Protein AF-A0A7Z9SCZ7-F1 (afdb_monomer_lite)

Radius of gyration: 26.15 Å; chains: 1; bounding box: 65×58×78 Å

Sequence (373 aa):
TSLRAGNETTDVMVLRYKSKRHQRDIDPDSLWIGVTTSLYSGDYEQTQSKFFEIWLKGESGRIHIDLGKISEDMDGNGQLNTEDIPGAGLSLGNGFLEDAEDTGLDGCFDETEDGWGGCLESGTYNDYLISGETDIINASSDIDSQDPNGDNWNYDQNNFNDYTQVNGTEGNGTGSKIQEGGKYPDTEDLDRSTFLDKTNDYFSTQFMLTDTTYLAGETEKNGEPTGWRLFRVPLSDFKQVKNIEWNEIRYVRLAITGLDSVQKHLEIAKMEIVGNEWQEMGIVGLDISHFDTSGFFGRHFGNIYGMNDEDDDPTFQVAVINTEDNTDYTPPKGVKGEYDRLNEIRSKEQSLVLKFDHLPSKATGIAQKTLYT

Secondary structure (DSSP, 8-state):
--TTTT------EEEE----GGGTTS-GGG-EEEEEEEPPGGG---TTEEEEEEEEE-SS-EEEEEEEE----SSSSSS--BS-PPPTT-SS--SS--TTT-BTTTTS-GGGB-SSSSB-SSS-HHHHHHHT--SSS---TTSBTTBSSS-B-B--GGGTT--SBTT--BTSSSSSS--TTTTSPPBS-TT-SSS-----EEEEEEEETT--TTEEEEEEETTEEEEEEEEEEEGGGSEEESS--TT---EEEEEEE---SS--EEEEEEEEEEE-SSEEEEEE----TTS-GGGTTSS-SS--------TT--EEEEEEEETTT-TT--PPTT----EETTTTEEPPPEEEEEEEESPPTT-EEEEE-PPP-

Foldseek 3Di:
DDCLLVCVDFDKDKFFADDFPVCPPPQQQPDKDKDKAWDDLVQQFCPQFWKKKWKKFDDWWKKKKKWFQDFLCPVPPQDKQKLQDDDDPGPTHPQFHDPQSQCFSQRHHLQQDQLCSHGHPDGGNVVCLVVVHPPRHPNDPRADSRRSVLQDADDDPVPVVDPPRPRHRRPQQDDDDHPDVSRGMDISPNVPPPDGRGDDWIWMDMDIPPDCPQFDDFDDDPNHTPRITMGIGTSVRTDTDPDDDSSGGTMMMMMIGGQDPVRRIMMIRDIDRHGDLKDWPFKDDDDCVPPDCPPVPPDDDDDPPDDDPDQQDKDKDKDKDKDPSDVPDDDDPPDFADQDPVSRGGDIDMDMDIDIDNRDVPMDTDIDHDDDD

pLDDT: mean 83.63, std 15.89, range [32.47, 98.44]

Structure (mmCIF, N/CA/C/O backbone):
data_AF-A0A7Z9SCZ7-F1
#
_entry.id   AF-A0A7Z9SCZ7-F1
#
loop_
_atom_site.group_PDB
_atom_site.id
_atom_site.type_symbol
_atom_site.label_atom_id
_atom_site.label_alt_id
_atom_site.label_comp_id
_atom_site.label_asym_id
_atom_site.label_entity_id
_atom_site.label_seq_id
_atom_site.pdbx_PDB_ins_code
_atom_site.Cartn_x
_atom_site.Cartn_y
_atom_site.Cartn_z
_atom_site.occupancy
_atom_site.B_iso_or_equiv
_atom_site.auth_seq_id
_atom_site.auth_comp_id
_atom_site.auth_asym_id
_atom_site.auth_atom_id
_atom_site.pdbx_PDB_model_num
ATOM 1 N N . THR A 1 1 ? -6.118 10.844 17.420 1.00 41.72 1 THR A N 1
ATOM 2 C CA . THR A 1 1 ? -5.088 11.838 17.794 1.00 41.72 1 THR A CA 1
ATOM 3 C C . THR A 1 1 ? -5.795 12.932 18.555 1.00 41.72 1 THR A C 1
ATOM 5 O O . THR A 1 1 ? -6.797 13.435 18.066 1.00 41.72 1 THR A O 1
ATOM 8 N N . SER A 1 2 ? -5.374 13.221 19.787 1.00 35.97 2 SER A N 1
ATOM 9 C CA . SER A 1 2 ? -6.087 14.190 20.625 1.00 35.97 2 SER A CA 1
ATOM 10 C C . SER A 1 2 ? -5.958 15.591 20.024 1.00 35.97 2 SER A C 1
ATOM 12 O O . SER A 1 2 ? -4.838 16.072 19.852 1.00 35.97 2 SER A O 1
ATOM 14 N N . LEU A 1 3 ? -7.087 16.275 19.796 1.00 40.97 3 LEU A N 1
ATOM 15 C CA . LEU A 1 3 ? -7.165 17.715 19.471 1.00 40.97 3 LEU A CA 1
ATOM 16 C C . LEU A 1 3 ? -6.334 18.586 20.420 1.00 40.97 3 LEU A C 1
ATOM 18 O O . LEU A 1 3 ? -5.995 19.724 20.118 1.00 40.97 3 LEU A O 1
ATOM 22 N N . ARG A 1 4 ? -6.047 18.066 21.613 1.00 43.25 4 ARG A N 1
ATOM 23 C CA . ARG A 1 4 ? -5.331 18.796 22.640 1.00 43.25 4 ARG A CA 1
ATOM 24 C C . ARG A 1 4 ? -3.826 18.737 22.459 1.00 43.25 4 ARG A C 1
ATOM 26 O O . ARG A 1 4 ? -3.185 19.584 23.046 1.00 43.25 4 ARG A O 1
ATOM 33 N N . ALA A 1 5 ? -3.277 17.819 21.656 1.00 46.53 5 ALA A N 1
ATOM 34 C CA . ALA A 1 5 ? -1.835 17.635 21.478 1.00 46.53 5 ALA A CA 1
ATOM 35 C C . ALA A 1 5 ? -1.147 18.656 20.559 1.00 46.53 5 ALA A C 1
ATOM 37 O O . ALA A 1 5 ? -0.058 18.396 20.056 1.00 46.53 5 ALA A O 1
ATOM 38 N N . GLY A 1 6 ? -1.799 19.792 20.291 1.00 43.59 6 GLY A N 1
ATOM 39 C CA . GLY A 1 6 ? -1.351 20.764 19.291 1.00 43.59 6 GLY A CA 1
ATOM 40 C C . GLY A 1 6 ? -1.389 20.235 17.853 1.00 43.59 6 GLY A C 1
ATOM 41 O O . GLY A 1 6 ? -1.025 20.959 16.933 1.00 43.59 6 GLY A O 1
ATOM 42 N N . ASN A 1 7 ? -1.847 18.997 17.644 1.00 52.34 7 ASN A N 1
ATOM 43 C CA . ASN A 1 7 ? -2.027 18.420 16.324 1.00 52.34 7 ASN A CA 1
ATOM 44 C C . ASN A 1 7 ? -3.456 18.724 15.852 1.00 52.34 7 ASN A C 1
ATOM 46 O O . ASN A 1 7 ? -4.380 17.932 16.039 1.00 52.34 7 ASN A O 1
ATOM 50 N N . GLU A 1 8 ? -3.647 19.940 15.334 1.00 65.19 8 GLU A N 1
ATOM 51 C CA . GLU A 1 8 ? -4.927 20.410 14.776 1.00 65.19 8 GLU A CA 1
ATOM 52 C C . GLU A 1 8 ? -5.248 19.766 13.417 1.00 65.19 8 GLU A C 1
ATOM 54 O O . GLU A 1 8 ? -6.366 19.884 12.911 1.00 65.19 8 GLU A O 1
ATOM 59 N N . THR A 1 9 ? -4.270 19.083 12.826 1.00 76.81 9 THR A N 1
ATOM 60 C CA . THR A 1 9 ? -4.360 18.416 11.531 1.00 76.81 9 THR A CA 1
ATOM 61 C C . THR A 1 9 ? -4.135 16.915 11.684 1.00 76.81 9 THR A C 1
ATOM 63 O O . THR A 1 9 ? -3.527 16.442 12.639 1.00 76.81 9 THR A O 1
ATOM 66 N N . THR A 1 10 ? -4.680 16.140 10.754 1.00 82.88 10 THR A N 1
ATOM 67 C CA . THR A 1 10 ? -4.441 14.698 10.643 1.00 82.88 10 THR A CA 1
ATOM 68 C C . THR A 1 10 ? -3.952 14.438 9.234 1.00 82.88 10 THR A C 1
ATOM 70 O O . THR A 1 10 ? -4.573 14.922 8.285 1.00 82.88 10 THR A O 1
ATOM 73 N N . ASP A 1 11 ? -2.845 13.713 9.113 1.00 88.50 11 ASP A N 1
ATOM 74 C CA . ASP A 1 11 ? -2.331 13.295 7.817 1.00 88.50 11 ASP A CA 1
ATOM 75 C C . ASP A 1 11 ? -3.275 12.263 7.207 1.00 88.50 11 ASP A C 1
ATOM 77 O O . ASP A 1 11 ? -3.833 11.408 7.897 1.00 88.50 11 ASP A O 1
ATOM 81 N N . VAL A 1 12 ? -3.492 12.384 5.903 1.00 92.88 12 VAL A N 1
ATOM 82 C CA . VAL A 1 12 ? -4.428 11.542 5.166 1.00 92.88 12 VAL A CA 1
ATOM 83 C C . VAL A 1 12 ? -3.675 10.874 4.035 1.00 92.88 12 VAL A C 1
ATOM 85 O O . VAL A 1 12 ? -3.124 11.544 3.163 1.00 92.88 12 VAL A O 1
ATOM 88 N N . MET A 1 13 ? -3.701 9.546 4.022 1.00 92.75 13 MET A N 1
ATOM 89 C CA . MET A 1 13 ? -3.253 8.774 2.875 1.00 92.75 13 MET A CA 1
ATOM 90 C C . MET A 1 13 ? -4.342 8.816 1.802 1.00 92.75 13 MET A C 1
ATOM 92 O O . MET A 1 13 ? -5.478 8.405 2.041 1.00 92.75 13 MET A O 1
ATOM 96 N N . VAL A 1 14 ? -3.999 9.324 0.618 1.00 91.88 14 VAL A N 1
ATOM 97 C CA . VAL A 1 14 ? -4.914 9.407 -0.526 1.00 91.88 14 VAL A CA 1
ATOM 98 C C . VAL A 1 14 ? -4.514 8.364 -1.557 1.00 91.88 14 VAL A C 1
ATOM 100 O O . VAL A 1 14 ? -3.522 8.521 -2.263 1.00 91.88 14 VAL A O 1
ATOM 103 N N . LEU A 1 15 ? -5.317 7.316 -1.683 1.00 89.88 15 LEU A N 1
ATOM 104 C CA . LEU A 1 15 ? -5.114 6.265 -2.672 1.00 89.88 15 LEU A CA 1
ATOM 105 C C . LEU A 1 15 ? -5.835 6.656 -3.953 1.00 89.88 15 LEU A C 1
ATOM 107 O O . LEU A 1 15 ? -7.062 6.611 -4.005 1.00 89.88 15 LEU A O 1
ATOM 111 N N . ARG A 1 16 ? -5.084 7.083 -4.972 1.00 86.81 16 ARG A N 1
ATOM 112 C CA . ARG A 1 16 ? -5.626 7.468 -6.281 1.00 86.81 16 ARG A CA 1
ATOM 113 C C . ARG A 1 16 ? -5.566 6.286 -7.242 1.00 86.81 16 ARG A C 1
ATOM 115 O O . ARG A 1 16 ? -4.521 5.674 -7.410 1.00 86.81 16 ARG A O 1
ATOM 122 N N . TYR A 1 17 ? -6.679 6.013 -7.910 1.00 83.44 17 TYR A N 1
ATOM 123 C CA . TYR A 1 17 ? -6.801 4.956 -8.905 1.00 83.44 17 TYR A CA 1
ATOM 124 C C . TYR A 1 17 ? -7.073 5.542 -10.291 1.00 83.44 17 TYR A C 1
ATOM 126 O O . TYR A 1 17 ? -7.915 6.431 -10.468 1.00 83.44 17 TYR A O 1
ATOM 134 N N . LYS A 1 18 ? -6.384 5.009 -11.301 1.00 80.44 18 LYS A N 1
ATOM 135 C CA . LYS A 1 18 ? -6.616 5.337 -12.707 1.00 80.44 18 LYS A CA 1
ATOM 136 C C . LYS A 1 18 ? -6.399 4.093 -13.562 1.00 80.44 18 LYS A C 1
ATOM 138 O O . LYS A 1 18 ? -5.266 3.703 -13.806 1.00 80.44 18 LYS A O 1
ATOM 143 N N . SER A 1 19 ? -7.486 3.528 -14.082 1.00 81.69 19 SER A N 1
ATOM 144 C CA . SER A 1 19 ? -7.417 2.454 -15.078 1.00 81.69 19 SER A CA 1
ATOM 145 C C . SER A 1 19 ? -6.633 2.910 -16.318 1.00 81.69 19 SER A C 1
ATOM 147 O O . SER A 1 19 ? -6.933 3.983 -16.874 1.00 81.69 19 SER A O 1
ATOM 149 N N . LYS A 1 20 ? -5.698 2.084 -16.802 1.00 81.62 20 LYS A N 1
ATOM 150 C CA . LYS A 1 20 ? -5.044 2.277 -18.110 1.00 81.62 20 LYS A CA 1
ATOM 151 C C . LYS A 1 20 ? -6.073 2.135 -19.245 1.00 81.62 20 LYS A C 1
ATOM 153 O O . LYS A 1 20 ? -7.202 1.685 -19.032 1.00 81.62 20 LYS A O 1
ATOM 158 N N . ARG A 1 21 ? -5.751 2.584 -20.464 1.00 83.38 21 ARG A N 1
ATOM 159 C CA . ARG A 1 21 ? -6.735 2.640 -21.565 1.00 83.38 21 ARG A CA 1
ATOM 160 C C . ARG A 1 21 ? -7.231 1.245 -21.933 1.00 83.38 21 ARG A C 1
ATOM 162 O O . ARG A 1 21 ? -8.432 1.087 -22.137 1.00 83.38 21 ARG A O 1
ATOM 169 N N . HIS A 1 22 ? -6.331 0.268 -21.971 1.00 83.88 22 HIS A N 1
ATOM 170 C CA . HIS A 1 22 ? -6.658 -1.133 -22.240 1.00 83.88 22 HIS A CA 1
ATOM 171 C C . HIS A 1 22 ? -7.462 -1.809 -21.113 1.00 83.88 22 HIS A C 1
ATOM 173 O O . HIS A 1 22 ? -8.085 -2.839 -21.342 1.00 83.88 22 HIS A O 1
ATOM 179 N N . GLN A 1 23 ? -7.503 -1.217 -19.913 1.00 86.00 23 GLN A N 1
ATOM 180 C CA . GLN A 1 23 ? -8.235 -1.749 -18.759 1.00 86.00 23 GLN A CA 1
ATOM 181 C C . GLN A 1 23 ? -9.667 -1.208 -18.646 1.00 86.00 23 GLN A C 1
ATOM 183 O O . GLN A 1 23 ? -10.419 -1.647 -17.785 1.00 86.00 23 GLN A O 1
ATOM 188 N N . ARG A 1 24 ? -10.076 -0.254 -19.493 1.00 83.62 24 ARG A N 1
ATOM 189 C CA . ARG A 1 24 ? -11.384 0.422 -19.366 1.00 83.62 24 ARG A CA 1
ATOM 190 C C . ARG A 1 24 ? -12.589 -0.489 -19.582 1.00 83.62 24 ARG A C 1
ATOM 192 O O . ARG A 1 24 ? -13.666 -0.168 -19.090 1.00 83.62 24 ARG A O 1
ATOM 199 N N . ASP A 1 25 ? -12.401 -1.575 -20.324 1.00 86.56 25 ASP A N 1
ATOM 200 C CA . ASP A 1 25 ? -13.441 -2.569 -20.596 1.00 86.56 25 ASP A CA 1
ATOM 201 C C . ASP A 1 25 ? -13.377 -3.762 -19.619 1.00 86.56 25 ASP A C 1
ATOM 203 O O . ASP A 1 25 ? -14.185 -4.686 -19.719 1.00 86.56 25 ASP A O 1
ATOM 207 N N . ILE A 1 26 ? -12.425 -3.754 -18.677 1.00 87.69 26 ILE A N 1
ATOM 208 C CA . ILE A 1 26 ? -12.323 -4.742 -17.599 1.00 87.69 26 ILE A CA 1
ATOM 209 C C . ILE A 1 26 ? -13.277 -4.325 -16.476 1.00 87.69 26 ILE A C 1
ATOM 211 O O . ILE A 1 26 ? -13.417 -3.140 -16.174 1.00 87.69 26 ILE A O 1
ATOM 215 N N . ASP A 1 27 ? -13.938 -5.305 -15.858 1.00 88.06 27 ASP A N 1
ATOM 216 C CA . ASP A 1 27 ? -14.760 -5.064 -14.673 1.00 88.06 27 ASP A CA 1
ATOM 217 C C . ASP A 1 27 ? -13.912 -4.361 -13.591 1.00 88.06 27 ASP A C 1
ATOM 219 O O . ASP A 1 27 ? -12.865 -4.898 -13.217 1.00 88.06 27 ASP A O 1
ATOM 223 N N . PRO A 1 28 ? -14.323 -3.188 -13.073 1.00 85.31 28 PRO A N 1
ATOM 224 C CA . PRO A 1 28 ? -13.585 -2.493 -12.022 1.00 85.31 28 PRO A CA 1
ATOM 225 C C . PRO A 1 28 ? -13.319 -3.344 -10.773 1.00 85.31 28 PRO A C 1
ATOM 227 O O . PRO A 1 28 ? -12.335 -3.096 -10.085 1.00 85.31 28 PRO A O 1
ATOM 230 N N . ASP A 1 29 ? -14.152 -4.346 -10.464 1.00 86.94 29 ASP A N 1
ATOM 231 C CA . ASP A 1 29 ? -13.921 -5.273 -9.338 1.00 86.94 29 ASP A CA 1
ATOM 232 C C . ASP A 1 29 ? -12.793 -6.287 -9.634 1.00 86.94 29 ASP A C 1
ATOM 234 O O . ASP A 1 29 ? -12.259 -6.911 -8.724 1.00 86.94 29 ASP A O 1
ATOM 238 N N . SER A 1 30 ? -12.391 -6.432 -10.904 1.00 90.12 30 SER A N 1
ATOM 239 C CA . SER A 1 30 ? -11.236 -7.240 -11.340 1.00 90.12 30 SER A CA 1
ATOM 240 C C . SER A 1 30 ? -9.928 -6.448 -11.400 1.00 90.12 30 SER A C 1
ATOM 242 O O . SER A 1 30 ? -8.870 -7.026 -11.645 1.00 90.12 30 SER A O 1
ATOM 244 N N . LEU A 1 31 ? -9.987 -5.132 -11.198 1.00 88.62 31 LEU A N 1
ATOM 245 C CA . LEU A 1 31 ? -8.822 -4.262 -11.126 1.00 88.62 31 LEU A CA 1
ATOM 246 C C . LEU A 1 31 ? -8.596 -3.889 -9.668 1.00 88.62 31 LEU A C 1
ATOM 248 O O . LEU A 1 31 ? -9.516 -3.436 -8.988 1.00 88.62 31 LEU A O 1
ATOM 252 N N . TRP A 1 32 ? -7.366 -4.057 -9.198 1.00 90.12 32 TRP A N 1
ATOM 253 C CA . TRP A 1 32 ? -7.009 -3.726 -7.830 1.00 90.12 32 TRP A CA 1
ATOM 254 C C . TRP A 1 32 ? -5.739 -2.889 -7.776 1.00 90.12 32 TRP A C 1
ATOM 256 O O . TRP A 1 32 ? -4.888 -2.957 -8.659 1.00 90.12 32 TRP A O 1
ATOM 266 N N . ILE A 1 33 ? -5.639 -2.082 -6.727 1.00 89.38 33 ILE A N 1
ATOM 267 C CA . ILE A 1 33 ? -4.392 -1.462 -6.280 1.00 89.38 33 ILE A CA 1
ATOM 268 C C . ILE A 1 33 ? -4.231 -1.832 -4.820 1.00 89.38 33 ILE A C 1
ATOM 270 O O . ILE A 1 33 ? -5.216 -1.818 -4.075 1.00 89.38 33 ILE A O 1
ATOM 274 N N . GLY A 1 34 ? -3.008 -2.163 -4.423 1.00 92.19 34 GLY A N 1
ATOM 275 C CA . GLY A 1 34 ? -2.694 -2.474 -3.044 1.00 92.19 34 GLY A CA 1
ATOM 276 C C . GLY A 1 34 ? -1.467 -1.740 -2.538 1.00 92.19 34 GLY A C 1
ATOM 277 O O . GLY A 1 34 ? -0.610 -1.331 -3.313 1.00 92.19 34 GLY A O 1
ATOM 278 N N . VAL A 1 35 ? -1.418 -1.583 -1.222 1.00 94.81 35 VAL A N 1
ATOM 279 C CA . VAL A 1 35 ? -0.251 -1.120 -0.477 1.00 94.81 35 VAL A CA 1
ATOM 280 C C . VAL A 1 35 ? -0.013 -2.126 0.637 1.00 94.81 35 VAL A C 1
ATOM 282 O O . VAL A 1 35 ? -0.941 -2.469 1.376 1.00 94.81 35 VAL A O 1
ATOM 285 N N . THR A 1 36 ? 1.223 -2.592 0.747 1.00 95.88 36 THR A N 1
ATOM 286 C CA . THR A 1 36 ? 1.664 -3.515 1.791 1.00 95.88 36 THR A CA 1
ATOM 287 C C . THR A 1 36 ? 2.711 -2.819 2.642 1.00 95.88 36 THR A C 1
ATOM 289 O O . THR A 1 36 ? 3.522 -2.053 2.131 1.00 95.88 36 THR A O 1
ATOM 292 N N . THR A 1 37 ? 2.690 -3.068 3.945 1.00 93.38 37 THR A N 1
ATOM 293 C CA . THR A 1 37 ? 3.733 -2.604 4.859 1.00 93.38 37 THR A CA 1
ATOM 294 C C . THR A 1 37 ? 4.030 -3.663 5.909 1.00 93.38 37 THR A C 1
ATOM 296 O O . THR A 1 37 ? 3.141 -4.439 6.285 1.00 93.38 37 THR A O 1
ATOM 299 N N . SER A 1 38 ? 5.275 -3.697 6.373 1.00 93.88 38 SER A N 1
ATOM 300 C CA . SER A 1 38 ? 5.708 -4.524 7.493 1.00 93.88 38 SER A CA 1
ATOM 301 C C . SER A 1 38 ? 5.377 -3.831 8.821 1.00 93.88 38 SER A C 1
ATOM 303 O O . SER A 1 38 ? 5.457 -2.611 8.975 1.00 93.88 38 SER A O 1
ATOM 305 N N . LEU A 1 39 ? 4.958 -4.621 9.804 1.00 92.00 39 LEU A N 1
ATOM 306 C CA . LEU A 1 39 ? 4.796 -4.181 11.182 1.00 92.00 39 LEU A CA 1
ATOM 307 C C . LEU A 1 39 ? 6.148 -4.213 11.893 1.00 92.00 39 LEU A C 1
ATOM 309 O O . LEU A 1 39 ? 7.039 -5.002 11.568 1.00 92.00 39 LEU A O 1
ATOM 313 N N . TYR A 1 40 ? 6.289 -3.394 12.931 1.00 88.06 40 TYR A N 1
ATOM 314 C CA . TYR A 1 40 ? 7.416 -3.541 13.838 1.00 88.06 40 TYR A CA 1
ATOM 315 C C . TYR A 1 40 ? 7.287 -4.853 14.611 1.00 88.06 40 TYR A C 1
ATOM 317 O O . TYR A 1 40 ? 6.193 -5.265 14.986 1.00 88.06 40 TYR A O 1
ATOM 325 N N . SER A 1 41 ? 8.415 -5.487 14.929 1.00 85.00 41 SER A N 1
ATOM 326 C CA . SER A 1 41 ? 8.429 -6.771 15.646 1.00 85.00 41 SER A CA 1
ATOM 327 C C . SER A 1 41 ? 7.733 -6.745 17.013 1.00 85.00 41 SER A C 1
ATOM 329 O O . SER A 1 41 ? 7.277 -7.783 17.490 1.00 85.00 41 SER A O 1
ATOM 331 N N . GLY A 1 42 ? 7.613 -5.568 17.638 1.00 84.88 42 GLY A N 1
ATOM 332 C CA . GLY A 1 42 ? 6.831 -5.371 18.863 1.00 84.88 42 GLY A CA 1
ATOM 333 C C . GLY A 1 42 ? 5.316 -5.514 18.675 1.00 84.88 42 GLY A C 1
ATOM 334 O O . GLY A 1 42 ? 4.623 -5.805 19.646 1.00 84.88 42 GLY A O 1
ATOM 335 N N . ASP A 1 43 ? 4.828 -5.377 17.443 1.00 89.50 43 ASP A N 1
ATOM 336 C CA . ASP A 1 43 ? 3.413 -5.415 17.072 1.00 89.50 43 ASP A CA 1
ATOM 337 C C . ASP A 1 43 ? 3.019 -6.744 16.401 1.00 89.50 43 ASP A C 1
ATOM 339 O O . ASP A 1 43 ? 1.918 -6.869 15.875 1.00 89.50 43 ASP A O 1
ATOM 343 N N . TYR A 1 44 ? 3.880 -7.768 16.404 1.00 92.94 44 TYR A N 1
ATOM 344 C CA . TYR A 1 44 ? 3.531 -9.064 15.801 1.00 92.94 44 TYR A CA 1
ATOM 345 C C . TYR A 1 44 ? 2.494 -9.850 16.606 1.00 92.94 44 TYR A C 1
ATOM 347 O O . TYR A 1 44 ? 1.718 -10.627 16.047 1.00 92.94 44 TYR A O 1
ATOM 355 N N . GLU A 1 45 ? 2.484 -9.648 17.923 1.00 91.31 45 GLU A N 1
ATOM 356 C CA . GLU A 1 45 ? 1.615 -10.357 18.852 1.00 91.31 45 GLU A CA 1
ATOM 357 C C . GLU A 1 45 ? 0.248 -9.671 18.952 1.00 91.31 45 GLU A C 1
ATOM 359 O O . GLU A 1 45 ? 0.078 -8.677 19.656 1.00 91.31 45 GLU A O 1
ATOM 364 N N . GLN A 1 46 ? -0.739 -10.227 18.254 1.00 92.81 46 GLN A N 1
ATOM 365 C CA . GLN A 1 46 ? -2.104 -9.713 18.160 1.00 92.81 46 GLN A CA 1
ATOM 366 C C . GLN A 1 46 ? -3.141 -10.648 18.805 1.00 92.81 46 GLN A C 1
ATOM 368 O O . GLN A 1 46 ? -4.341 -10.428 18.650 1.00 92.81 46 GLN A O 1
ATOM 373 N N . THR A 1 47 ? -2.739 -11.664 19.584 1.00 88.62 47 THR A N 1
ATOM 374 C CA . THR A 1 47 ? -3.685 -12.594 20.250 1.00 88.62 47 THR A CA 1
ATOM 375 C C . THR A 1 47 ? -4.652 -11.923 21.228 1.00 88.62 47 THR A C 1
ATOM 377 O O . THR A 1 47 ? -5.701 -12.486 21.540 1.00 88.62 47 THR A O 1
ATOM 380 N N . GLN A 1 48 ? -4.314 -10.735 21.734 1.00 83.44 48 GLN A N 1
ATOM 381 C CA . GLN A 1 48 ? -5.164 -9.951 22.644 1.00 83.44 48 GLN A CA 1
ATOM 382 C C . GLN A 1 48 ? -5.983 -8.874 21.924 1.00 83.44 48 GLN A C 1
ATOM 384 O O . GLN A 1 48 ? -6.808 -8.189 22.544 1.00 83.44 48 GLN A O 1
ATOM 389 N N . SER A 1 49 ? -5.759 -8.713 20.624 1.00 87.50 49 SER A N 1
ATOM 390 C CA . SER A 1 49 ? -6.484 -7.763 19.802 1.00 87.50 49 SER A CA 1
ATOM 391 C C . SER A 1 49 ? -7.867 -8.296 19.452 1.00 87.50 49 SER A C 1
ATOM 393 O O . SER A 1 49 ? -8.108 -9.501 19.421 1.00 87.50 49 SER A O 1
ATOM 395 N N . LYS A 1 50 ? -8.817 -7.382 19.247 1.00 86.25 50 LYS A N 1
ATOM 396 C CA . LYS A 1 50 ? -10.225 -7.733 19.017 1.00 86.25 50 LYS A CA 1
ATOM 397 C C . LYS A 1 50 ? -10.764 -7.188 17.712 1.00 86.25 50 LYS A C 1
ATOM 399 O O . LYS A 1 50 ? -11.605 -7.841 17.102 1.00 86.25 50 LYS A O 1
ATOM 404 N N . PHE A 1 51 ? -10.299 -6.017 17.290 1.00 88.75 51 PHE A N 1
ATOM 405 C CA . PHE A 1 51 ? -10.803 -5.361 16.096 1.00 88.75 51 PHE A CA 1
ATOM 406 C C . PHE A 1 51 ? -9.669 -4.798 15.250 1.00 88.75 51 PHE A C 1
ATOM 408 O O . PHE A 1 51 ? -8.644 -4.369 15.769 1.00 88.75 51 PHE A O 1
ATOM 415 N N . PHE A 1 52 ? -9.903 -4.746 13.949 1.00 94.94 52 PHE A N 1
ATOM 416 C CA . PHE A 1 52 ? -9.223 -3.842 13.042 1.00 94.94 52 PHE A CA 1
ATOM 417 C C . PHE A 1 52 ? -10.118 -2.617 12.830 1.00 94.94 52 PHE A C 1
ATOM 419 O O . PHE A 1 52 ? -11.300 -2.754 12.506 1.00 94.94 52 PHE A O 1
ATOM 426 N N . GLU A 1 53 ? -9.576 -1.423 13.032 1.00 94.62 53 GLU A N 1
ATOM 427 C CA . GLU A 1 53 ? -10.270 -0.152 12.856 1.00 94.62 53 GLU A CA 1
ATOM 428 C C . GLU A 1 53 ? -9.654 0.659 11.725 1.00 94.62 53 GLU A C 1
ATOM 430 O O . GLU A 1 53 ? -8.433 0.782 11.623 1.00 94.62 53 GLU A O 1
ATOM 435 N N . ILE A 1 54 ? -10.508 1.258 10.896 1.00 94.56 54 ILE A N 1
ATOM 436 C CA . ILE A 1 54 ? -10.077 2.119 9.802 1.00 94.56 54 ILE A CA 1
ATOM 437 C C . ILE A 1 54 ? -11.017 3.311 9.611 1.00 94.56 54 ILE A C 1
ATOM 439 O O . ILE A 1 54 ? -12.232 3.157 9.470 1.00 94.56 54 ILE A O 1
ATOM 443 N N . TRP A 1 55 ? -10.439 4.513 9.601 1.00 95.06 55 TRP A N 1
ATOM 444 C CA . TRP A 1 55 ? -11.132 5.755 9.261 1.00 95.06 55 TRP A CA 1
ATOM 445 C C . TRP A 1 55 ? -10.979 6.036 7.771 1.00 95.06 55 TRP A C 1
ATOM 447 O O . TRP A 1 55 ? -9.888 6.373 7.306 1.00 95.06 55 TRP A O 1
ATOM 457 N N . LEU A 1 56 ? -12.087 5.919 7.043 1.00 94.00 56 LEU A N 1
ATOM 458 C CA . LEU A 1 56 ? -12.147 6.044 5.592 1.00 94.00 56 LEU A CA 1
ATOM 459 C C . LEU A 1 56 ? -13.083 7.163 5.170 1.00 94.00 56 LEU A C 1
ATOM 461 O O . LEU A 1 56 ? -14.113 7.407 5.801 1.00 94.00 56 LEU A O 1
ATOM 465 N N . LYS A 1 57 ? -12.774 7.770 4.031 1.00 92.06 57 LYS A N 1
ATOM 466 C CA . LYS A 1 57 ? -13.705 8.617 3.301 1.00 92.06 57 LYS A CA 1
ATOM 467 C C . LYS A 1 57 ? -13.715 8.232 1.828 1.00 92.06 57 LYS A C 1
ATOM 469 O O . LYS A 1 57 ? -12.706 8.298 1.129 1.00 92.06 57 LYS A O 1
ATOM 474 N N . GLY A 1 58 ? -14.892 7.799 1.395 1.00 88.94 58 GLY A N 1
ATOM 475 C CA . GLY A 1 58 ? -15.186 7.293 0.063 1.00 88.94 58 GLY A CA 1
ATOM 476 C C . GLY A 1 58 ? -16.628 6.797 -0.019 1.00 88.94 58 GLY A C 1
ATOM 477 O O . GLY A 1 58 ? -17.208 6.430 1.002 1.00 88.94 58 GLY A O 1
ATOM 478 N N . GLU A 1 59 ? -17.210 6.810 -1.211 1.00 82.31 59 GLU A N 1
ATOM 479 C CA . GLU A 1 59 ? -18.623 6.517 -1.491 1.00 82.31 59 GLU A CA 1
ATOM 480 C C . GLU A 1 59 ? -18.824 5.151 -2.177 1.00 82.31 59 GLU A C 1
ATOM 482 O O . GLU A 1 59 ? -19.885 4.543 -2.029 1.00 82.31 59 GLU A O 1
ATOM 487 N N . SER A 1 60 ? -17.810 4.632 -2.876 1.00 86.88 60 SER A N 1
ATOM 488 C CA . SER A 1 60 ? -17.851 3.362 -3.608 1.00 86.88 60 SER A CA 1
ATOM 489 C C . SER A 1 60 ? -16.531 2.587 -3.544 1.00 86.88 60 SER A C 1
ATOM 491 O O . SER A 1 60 ? -15.504 3.092 -3.093 1.00 86.88 60 SER A O 1
ATOM 493 N N . GLY A 1 61 ? -16.576 1.330 -3.985 1.00 89.25 61 GLY A N 1
ATOM 494 C CA . GLY A 1 61 ? -15.453 0.401 -3.945 1.00 89.25 61 GLY A CA 1
ATOM 495 C C . GLY A 1 61 ? -15.547 -0.626 -2.822 1.00 89.25 61 GLY A C 1
ATOM 496 O O . GLY A 1 61 ? -16.397 -0.562 -1.926 1.00 89.25 61 GLY A O 1
ATOM 497 N N . ARG A 1 62 ? -14.657 -1.605 -2.913 1.00 93.19 62 ARG A N 1
ATOM 498 C CA . ARG A 1 62 ? -14.493 -2.713 -1.981 1.00 93.19 62 ARG A CA 1
ATOM 499 C C . ARG A 1 62 ? -13.074 -2.685 -1.453 1.00 93.19 62 ARG A C 1
ATOM 501 O O . ARG A 1 62 ? -12.122 -2.663 -2.236 1.00 93.19 62 ARG A O 1
ATOM 508 N N . ILE A 1 63 ? -12.959 -2.700 -0.134 1.00 94.12 63 ILE A N 1
ATOM 509 C CA . ILE A 1 63 ? -11.681 -2.756 0.559 1.00 94.12 63 ILE A CA 1
ATOM 510 C C . ILE A 1 63 ? -11.405 -4.194 0.978 1.00 94.12 63 ILE A C 1
ATOM 512 O O . ILE A 1 63 ? -12.298 -4.881 1.474 1.00 94.12 63 ILE A O 1
ATOM 516 N N . HIS A 1 64 ? -10.177 -4.637 0.756 1.00 96.81 64 HIS A N 1
ATOM 517 C CA . HIS A 1 64 ? -9.640 -5.917 1.194 1.00 96.81 64 HIS A CA 1
ATOM 518 C C . HIS A 1 64 ? -8.507 -5.630 2.165 1.00 96.81 64 HIS A C 1
ATOM 520 O O . HIS A 1 64 ? -7.679 -4.752 1.913 1.00 96.81 64 HIS A O 1
ATOM 526 N N . ILE A 1 65 ? -8.500 -6.341 3.283 1.00 97.88 65 ILE A N 1
ATOM 527 C CA . ILE A 1 65 ? -7.517 -6.176 4.347 1.00 97.88 65 ILE A CA 1
ATOM 528 C C . ILE A 1 65 ? -6.953 -7.555 4.642 1.00 97.88 65 ILE A C 1
ATOM 530 O O . ILE A 1 65 ? -7.694 -8.454 5.050 1.00 97.88 65 ILE A O 1
ATOM 534 N N . ASP A 1 66 ? -5.644 -7.688 4.472 1.00 98.25 66 ASP A N 1
ATOM 535 C CA . ASP A 1 66 ? -4.903 -8.890 4.818 1.00 98.25 66 ASP A CA 1
ATOM 536 C C . ASP A 1 66 ? -3.927 -8.594 5.960 1.00 98.25 66 ASP A C 1
ATOM 538 O O . ASP A 1 66 ? -3.199 -7.601 5.924 1.00 98.25 66 ASP A O 1
ATOM 542 N N . LEU A 1 67 ? -3.915 -9.461 6.972 1.00 98.19 67 LEU A N 1
ATOM 543 C CA . LEU A 1 67 ? -3.076 -9.368 8.166 1.00 98.19 67 LEU A CA 1
ATOM 544 C C . LEU A 1 67 ? -2.325 -10.688 8.345 1.00 98.19 67 LEU A C 1
ATOM 546 O O . LEU A 1 67 ? -2.952 -11.722 8.579 1.00 98.19 67 LEU A O 1
ATOM 550 N N . GLY A 1 68 ? -0.998 -10.691 8.248 1.00 97.38 68 GLY A N 1
ATOM 551 C CA . GLY A 1 68 ? -0.247 -11.931 8.437 1.00 97.38 68 GLY A CA 1
ATOM 552 C C . GLY A 1 68 ? 1.152 -11.938 7.853 1.00 97.38 68 GLY A C 1
ATOM 553 O O . GLY A 1 68 ? 1.851 -10.939 7.922 1.00 97.38 68 GLY A O 1
ATOM 554 N N . LYS A 1 69 ? 1.565 -13.075 7.293 1.00 96.81 69 LYS A N 1
ATOM 555 C CA . LYS A 1 69 ? 2.749 -13.200 6.438 1.00 96.81 69 LYS A CA 1
ATOM 556 C C . LYS A 1 69 ? 2.309 -13.055 4.993 1.00 96.81 69 LYS A C 1
ATOM 558 O O . LYS A 1 69 ? 1.471 -13.829 4.516 1.00 96.81 69 LYS A O 1
ATOM 563 N N . ILE A 1 70 ? 2.835 -12.038 4.334 1.00 96.69 70 ILE A N 1
ATOM 564 C CA . ILE A 1 70 ? 2.487 -11.685 2.965 1.00 96.69 70 ILE A CA 1
ATOM 565 C C . ILE A 1 70 ? 3.777 -11.746 2.166 1.00 96.69 70 ILE A C 1
ATOM 567 O O . ILE A 1 70 ? 4.803 -11.269 2.635 1.00 96.69 70 ILE A O 1
ATOM 571 N N . SER A 1 71 ? 3.703 -12.361 0.989 1.00 96.19 71 SER A N 1
ATOM 572 C CA . SER A 1 71 ? 4.862 -12.499 0.115 1.00 96.19 71 SER A CA 1
ATOM 573 C C . SER A 1 71 ? 5.369 -11.127 -0.306 1.00 96.19 71 SER A C 1
ATOM 575 O O . SER A 1 71 ? 4.580 -10.283 -0.733 1.00 96.19 71 SER A O 1
ATOM 577 N N . GLU A 1 72 ? 6.675 -10.967 -0.203 1.00 96.56 72 GLU A N 1
ATOM 578 C CA . GLU A 1 72 ? 7.462 -9.841 -0.689 1.00 96.56 72 GLU A CA 1
ATOM 579 C C . GLU A 1 72 ? 7.818 -9.986 -2.172 1.00 96.56 72 GLU A C 1
ATOM 581 O O . GLU A 1 72 ? 8.017 -8.986 -2.838 1.00 96.56 72 GLU A O 1
ATOM 586 N N . ASP A 1 73 ? 7.816 -11.219 -2.692 1.00 95.94 73 ASP A N 1
ATOM 587 C CA . ASP A 1 73 ? 8.023 -11.562 -4.111 1.00 95.94 73 ASP A CA 1
ATOM 588 C C . ASP A 1 73 ? 6.850 -11.022 -4.952 1.00 95.94 73 ASP A C 1
ATOM 590 O O . ASP A 1 73 ? 5.791 -11.663 -5.038 1.00 95.94 73 ASP A O 1
ATOM 594 N N . MET A 1 74 ? 6.993 -9.797 -5.464 1.00 90.81 74 MET A N 1
ATOM 595 C CA . MET A 1 74 ? 5.935 -9.029 -6.121 1.00 90.81 74 MET A CA 1
ATOM 596 C C . MET A 1 74 ? 5.654 -9.560 -7.525 1.00 90.81 74 MET A C 1
ATOM 598 O O . MET A 1 74 ? 4.488 -9.610 -7.933 1.00 90.81 74 MET A O 1
ATOM 602 N N . ASP A 1 75 ? 6.693 -9.981 -8.245 1.00 91.06 75 ASP A N 1
ATOM 603 C CA . ASP A 1 75 ? 6.581 -10.525 -9.600 1.00 91.06 75 ASP A CA 1
ATOM 604 C C . ASP A 1 75 ? 6.456 -12.066 -9.635 1.00 91.06 75 ASP A C 1
ATOM 606 O O . ASP A 1 75 ? 6.012 -12.645 -10.634 1.00 91.06 75 ASP A O 1
ATOM 610 N N . GLY A 1 76 ? 6.755 -12.745 -8.521 1.00 93.50 76 GLY A N 1
ATOM 611 C CA . GLY A 1 76 ? 6.627 -14.191 -8.363 1.00 93.50 76 GLY A CA 1
ATOM 612 C C . GLY A 1 76 ? 7.784 -14.990 -8.968 1.00 93.50 76 GLY A C 1
ATOM 613 O O . GLY A 1 76 ? 7.635 -16.202 -9.191 1.00 93.50 76 GLY A O 1
ATOM 614 N N . ASN A 1 77 ? 8.912 -14.346 -9.276 1.00 93.38 77 ASN A N 1
ATOM 615 C CA . ASN A 1 77 ? 10.076 -14.977 -9.892 1.00 93.38 77 ASN A CA 1
ATOM 616 C C . ASN A 1 77 ? 10.938 -15.753 -8.864 1.00 93.38 77 ASN A C 1
ATOM 618 O O . ASN A 1 77 ? 11.743 -16.622 -9.234 1.00 93.38 77 ASN A O 1
ATOM 622 N N . GLY A 1 78 ? 10.746 -15.500 -7.564 1.00 94.94 78 GLY A N 1
ATOM 623 C CA . GLY A 1 78 ? 11.471 -16.149 -6.479 1.00 94.94 78 GLY A CA 1
ATOM 624 C C . GLY A 1 78 ? 12.908 -15.656 -6.258 1.00 94.94 78 GLY A C 1
ATOM 625 O O . GLY A 1 78 ? 13.703 -16.378 -5.641 1.00 94.94 78 GLY A O 1
ATOM 626 N N . GLN A 1 79 ? 13.265 -14.478 -6.728 1.00 93.00 79 GLN A N 1
ATOM 627 C CA . GLN A 1 79 ? 14.550 -13.806 -6.575 1.00 93.00 79 GLN A CA 1
ATOM 628 C C . GLN A 1 79 ? 14.287 -12.447 -5.944 1.00 93.00 79 GLN A C 1
ATOM 630 O O . GLN A 1 79 ? 13.267 -11.844 -6.214 1.00 93.00 79 GLN A O 1
ATOM 635 N N . LEU A 1 80 ? 15.182 -12.002 -5.063 1.00 93.38 80 LEU A N 1
ATOM 636 C CA . LEU A 1 80 ? 15.035 -10.695 -4.435 1.00 93.38 80 LEU A CA 1
ATOM 637 C C . LEU A 1 80 ? 15.315 -9.615 -5.483 1.00 93.38 80 LEU A C 1
ATOM 639 O O . LEU A 1 80 ? 16.476 -9.465 -5.879 1.00 93.38 80 LEU A O 1
ATOM 643 N N . ASN A 1 81 ? 14.288 -8.875 -5.895 1.00 94.25 81 ASN A N 1
ATOM 644 C CA . ASN A 1 81 ? 14.465 -7.654 -6.670 1.00 94.25 81 ASN A CA 1
ATOM 645 C C . ASN A 1 81 ? 14.914 -6.526 -5.729 1.00 94.25 81 ASN A C 1
ATOM 647 O O . ASN A 1 81 ? 14.276 -6.242 -4.715 1.00 94.25 81 ASN A O 1
ATOM 651 N N . THR A 1 82 ? 16.067 -5.931 -6.029 1.00 94.81 82 THR A N 1
ATOM 652 C CA . THR A 1 82 ? 16.659 -4.836 -5.256 1.00 94.81 82 THR A CA 1
ATOM 653 C C . THR A 1 82 ? 17.595 -4.034 -6.142 1.00 94.81 82 THR A C 1
ATOM 655 O O . THR A 1 82 ? 18.398 -4.616 -6.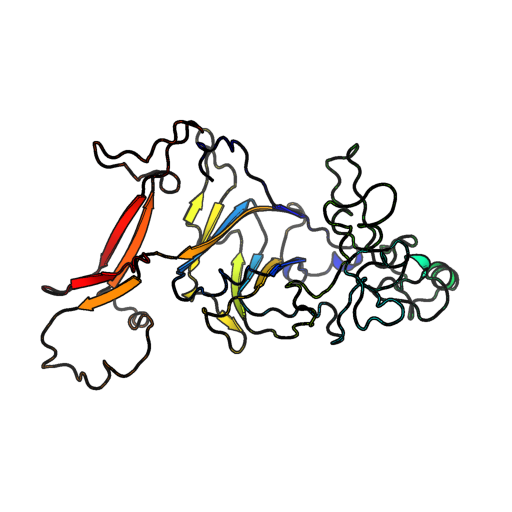872 1.00 94.81 82 THR A O 1
ATOM 658 N N . GLU A 1 83 ? 17.547 -2.715 -6.013 1.00 95.00 83 GLU A N 1
ATOM 659 C CA . GLU A 1 83 ? 18.499 -1.820 -6.676 1.00 95.00 83 GLU A CA 1
ATOM 660 C C . GLU A 1 83 ? 19.885 -1.849 -6.005 1.00 95.00 83 GLU A C 1
ATOM 662 O O . GLU A 1 83 ? 20.876 -1.463 -6.605 1.00 95.00 83 GLU A O 1
ATOM 667 N N . ASP A 1 84 ? 19.991 -2.332 -4.759 1.00 92.38 84 ASP A N 1
ATOM 668 C CA . ASP A 1 84 ? 21.265 -2.414 -4.019 1.00 92.38 84 ASP A CA 1
ATOM 669 C C . ASP A 1 84 ? 22.212 -3.490 -4.599 1.00 92.38 84 ASP A C 1
ATOM 671 O O . ASP A 1 84 ? 22.223 -4.652 -4.161 1.00 92.38 84 ASP A O 1
ATOM 675 N N . ILE A 1 85 ? 23.028 -3.124 -5.592 1.00 88.94 85 ILE A N 1
ATOM 676 C CA . ILE A 1 85 ? 23.896 -4.066 -6.300 1.00 88.94 85 ILE A CA 1
ATOM 677 C C . ILE A 1 85 ? 25.179 -4.313 -5.480 1.00 88.94 85 ILE A C 1
ATOM 679 O O . ILE A 1 85 ? 25.882 -3.391 -5.061 1.00 88.94 85 ILE A O 1
ATOM 683 N N . PRO A 1 86 ? 25.586 -5.581 -5.259 1.00 85.81 86 PRO A N 1
ATOM 684 C CA . PRO A 1 86 ? 26.816 -5.875 -4.533 1.00 85.81 86 PRO A CA 1
ATOM 685 C C . PRO A 1 86 ? 28.071 -5.306 -5.211 1.00 85.81 86 PRO A C 1
ATOM 687 O O . PRO A 1 86 ? 28.499 -5.751 -6.280 1.00 85.81 86 PRO A O 1
ATOM 690 N N . GLY A 1 87 ? 28.741 -4.379 -4.523 1.00 79.38 87 GLY A N 1
ATOM 691 C CA . GLY A 1 87 ? 30.065 -3.896 -4.907 1.00 79.38 87 GLY A CA 1
ATOM 692 C C . GLY A 1 87 ? 31.151 -4.983 -4.848 1.00 79.38 87 GLY A C 1
ATOM 693 O O . GLY A 1 87 ? 30.995 -6.053 -4.253 1.00 79.38 87 GLY A O 1
ATOM 694 N N . ALA A 1 88 ? 32.317 -4.705 -5.440 1.00 77.75 88 ALA A N 1
ATOM 695 C CA . ALA A 1 88 ? 33.418 -5.669 -5.518 1.00 77.75 88 ALA A CA 1
ATOM 696 C C . ALA A 1 88 ? 33.841 -6.208 -4.133 1.00 77.75 88 ALA A C 1
ATOM 698 O O . ALA A 1 88 ? 34.430 -5.495 -3.319 1.00 77.75 88 ALA A O 1
ATOM 699 N N . GLY A 1 89 ? 33.606 -7.504 -3.902 1.00 74.81 89 GLY A N 1
ATOM 700 C CA . GLY A 1 89 ? 33.962 -8.194 -2.658 1.00 74.81 89 GLY A CA 1
ATOM 701 C C . GLY A 1 89 ? 32.864 -8.216 -1.590 1.00 74.81 89 GLY A C 1
ATOM 702 O O . GLY A 1 89 ? 33.117 -8.748 -0.508 1.00 74.81 89 GLY A O 1
ATOM 703 N N . LEU A 1 90 ? 31.672 -7.691 -1.883 1.00 79.00 90 LEU A N 1
ATOM 704 C CA . LEU A 1 90 ? 30.485 -7.811 -1.040 1.00 79.00 90 LEU A CA 1
ATOM 705 C C . LEU A 1 90 ? 29.523 -8.865 -1.609 1.00 79.00 90 LEU A C 1
ATOM 707 O O . LEU A 1 90 ? 29.497 -9.118 -2.811 1.00 79.00 90 LEU A O 1
ATOM 711 N N . SER A 1 91 ? 28.770 -9.524 -0.726 1.00 78.31 91 SER A N 1
ATOM 712 C CA . SER A 1 91 ? 27.703 -10.468 -1.099 1.00 78.31 91 SER A CA 1
ATOM 713 C C . SER A 1 91 ? 26.318 -9.823 -1.147 1.00 78.31 91 SER A C 1
ATOM 715 O O . SER A 1 91 ? 25.389 -10.438 -1.650 1.00 78.31 91 SER A O 1
ATOM 717 N N . LEU A 1 92 ? 26.200 -8.625 -0.581 1.00 81.44 92 LEU A N 1
ATOM 718 C CA . LEU A 1 92 ? 25.029 -7.755 -0.569 1.00 81.44 92 LEU A CA 1
ATOM 719 C C . LEU A 1 92 ? 25.512 -6.358 -0.965 1.00 81.44 92 LEU A C 1
ATOM 721 O O . LEU A 1 92 ? 26.718 -6.091 -0.874 1.00 81.44 92 LEU A O 1
ATOM 725 N N . GLY A 1 93 ? 24.608 -5.493 -1.404 1.00 84.62 93 GLY A N 1
ATOM 726 C CA . GLY A 1 93 ? 24.936 -4.097 -1.634 1.00 84.62 93 GLY A CA 1
ATOM 727 C C . GLY A 1 93 ? 25.301 -3.352 -0.343 1.00 84.62 93 GLY A C 1
ATOM 728 O O . GLY A 1 93 ? 25.497 -3.944 0.731 1.00 84.62 93 GLY A O 1
ATOM 729 N N . ASN A 1 94 ? 25.539 -2.052 -0.469 1.00 85.62 94 ASN A N 1
ATOM 730 C CA . ASN A 1 94 ? 26.052 -1.237 0.631 1.00 85.62 94 ASN A CA 1
ATOM 731 C C . ASN A 1 94 ? 24.939 -0.508 1.411 1.00 85.62 94 ASN A C 1
ATOM 733 O O . ASN A 1 94 ? 25.239 0.152 2.414 1.00 85.62 94 ASN A O 1
ATOM 737 N N . GLY A 1 95 ? 23.681 -0.673 0.986 1.00 86.31 95 GLY A N 1
ATOM 738 C CA . GLY A 1 95 ? 22.493 -0.075 1.582 1.00 86.31 95 GLY A CA 1
ATOM 739 C C . GLY A 1 95 ? 22.263 1.390 1.206 1.00 86.31 95 GLY A C 1
ATOM 740 O O . GLY A 1 95 ? 21.445 2.047 1.856 1.00 86.31 95 GLY A O 1
ATOM 741 N N . PHE A 1 96 ? 22.985 1.919 0.217 1.00 88.38 96 PHE A N 1
ATOM 742 C CA . PHE A 1 96 ? 22.823 3.270 -0.309 1.00 88.38 96 PHE A CA 1
ATOM 743 C C . PHE A 1 96 ? 22.709 3.235 -1.824 1.00 88.38 96 PHE A C 1
ATOM 745 O O . PHE A 1 96 ? 23.553 2.650 -2.485 1.00 88.38 96 PHE A O 1
ATOM 752 N N . LEU A 1 97 ? 21.707 3.940 -2.342 1.00 92.12 97 LEU A N 1
ATOM 753 C CA . LEU A 1 97 ? 21.433 3.974 -3.769 1.00 92.12 97 LEU A CA 1
ATOM 754 C C . LEU A 1 97 ? 22.429 4.857 -4.527 1.00 92.12 97 LEU A C 1
ATOM 756 O O . LEU A 1 97 ? 22.713 6.001 -4.127 1.00 92.12 97 LEU A O 1
ATOM 760 N N . GLU A 1 98 ? 22.916 4.337 -5.647 1.00 92.38 98 GLU A N 1
ATOM 761 C CA . GLU A 1 98 ? 23.851 5.002 -6.548 1.00 92.38 98 GLU A CA 1
ATOM 762 C C . GLU A 1 98 ? 23.208 5.325 -7.906 1.00 92.38 98 GLU A C 1
ATOM 764 O O . GLU A 1 98 ? 22.281 4.664 -8.351 1.00 92.38 98 GLU A O 1
ATOM 769 N N . ASP A 1 99 ? 23.718 6.346 -8.608 1.00 92.06 99 ASP A N 1
ATOM 770 C CA . ASP A 1 99 ? 23.134 6.836 -9.877 1.00 92.06 99 ASP A CA 1
ATOM 771 C C . ASP A 1 99 ? 23.004 5.759 -10.976 1.00 92.06 99 ASP A C 1
ATOM 773 O O . ASP A 1 99 ? 22.255 5.945 -11.925 1.00 92.06 99 ASP A O 1
ATOM 777 N N . ALA A 1 100 ? 23.773 4.670 -10.900 1.00 93.06 100 ALA A N 1
ATOM 778 C CA . ALA A 1 100 ? 23.716 3.569 -11.866 1.00 93.06 100 ALA A CA 1
ATOM 779 C C . ALA A 1 100 ? 22.790 2.417 -11.432 1.00 93.06 100 ALA A C 1
ATOM 781 O O . ALA A 1 100 ? 22.648 1.458 -12.185 1.00 93.06 100 ALA A O 1
ATOM 782 N N . GLU A 1 101 ? 22.247 2.494 -10.219 1.00 95.19 101 GLU A N 1
ATOM 783 C CA . GLU A 1 101 ? 21.404 1.483 -9.576 1.00 95.19 101 GLU A CA 1
ATOM 784 C C . GLU A 1 101 ? 19.927 1.893 -9.531 1.00 95.19 101 GLU A C 1
ATOM 786 O O . GLU A 1 101 ? 19.078 1.010 -9.516 1.00 95.19 101 GLU A O 1
ATOM 791 N N . ASP A 1 102 ? 19.651 3.205 -9.531 1.00 95.88 102 ASP A N 1
ATOM 792 C CA . ASP A 1 102 ? 18.320 3.838 -9.473 1.00 95.88 102 ASP A CA 1
ATOM 793 C C . ASP A 1 102 ? 17.530 3.592 -10.769 1.00 95.88 102 ASP A C 1
ATOM 795 O O . ASP A 1 102 ? 17.385 4.482 -11.605 1.00 95.88 102 ASP A O 1
ATOM 799 N N . THR A 1 103 ? 17.149 2.333 -10.956 1.00 95.94 103 THR A N 1
ATOM 800 C CA . THR A 1 103 ? 16.540 1.708 -12.144 1.00 95.94 103 THR A CA 1
ATOM 801 C C . THR A 1 103 ? 15.162 1.138 -11.832 1.00 95.94 103 THR A C 1
ATOM 803 O O . THR A 1 103 ? 14.593 0.427 -12.641 1.00 95.94 103 THR A O 1
ATOM 806 N N . GLY A 1 104 ? 14.669 1.360 -10.620 1.00 95.56 104 GLY A N 1
ATOM 807 C CA . GLY A 1 104 ? 13.478 0.740 -10.098 1.00 95.56 104 GLY A CA 1
ATOM 808 C C . GLY A 1 104 ? 13.593 -0.758 -9.819 1.00 95.56 104 GLY A C 1
ATOM 809 O O . GLY A 1 104 ? 14.665 -1.368 -9.800 1.00 95.56 104 GLY A O 1
ATOM 810 N N . LEU A 1 105 ? 12.440 -1.375 -9.542 1.00 95.25 105 LEU A N 1
ATOM 811 C CA . LEU A 1 105 ? 12.362 -2.802 -9.199 1.00 95.25 105 LEU A CA 1
ATOM 812 C C . LEU A 1 105 ? 12.422 -3.735 -10.416 1.00 95.25 105 LEU A C 1
ATOM 814 O O . LEU A 1 105 ? 12.648 -4.939 -10.239 1.00 95.25 105 LEU A O 1
ATOM 818 N N . ASP A 1 106 ? 12.220 -3.214 -11.628 1.00 95.12 106 ASP A N 1
ATOM 819 C CA . ASP A 1 106 ? 12.392 -3.998 -12.855 1.00 95.12 106 ASP A CA 1
ATOM 820 C C . ASP A 1 106 ? 13.879 -4.207 -13.208 1.00 95.12 106 ASP A C 1
ATOM 822 O O . ASP A 1 106 ? 14.228 -5.235 -13.799 1.00 95.12 106 ASP A O 1
ATOM 826 N N . GLY A 1 107 ? 14.761 -3.317 -12.739 1.00 94.81 107 GLY A N 1
ATOM 827 C CA . GLY A 1 107 ? 16.211 -3.419 -12.837 1.00 94.81 107 GLY A CA 1
ATOM 828 C C . GLY A 1 107 ? 16.795 -2.927 -14.162 1.00 94.81 107 GLY A C 1
ATOM 829 O O . GLY A 1 107 ? 17.897 -3.360 -14.531 1.00 94.81 107 GLY A O 1
ATOM 830 N N . CYS A 1 108 ? 16.092 -2.070 -14.908 1.00 96.62 108 CYS A N 1
ATOM 831 C CA . CYS A 1 108 ? 16.632 -1.453 -16.116 1.00 96.62 108 CYS A CA 1
ATOM 832 C C . CYS A 1 108 ? 16.069 -0.059 -16.389 1.00 96.62 108 CYS A C 1
ATOM 834 O O . CYS A 1 108 ? 14.893 0.182 -16.233 1.00 96.62 108 CYS A O 1
ATOM 836 N N . PHE A 1 109 ? 16.914 0.823 -16.927 1.00 97.56 109 PHE A N 1
ATOM 837 C CA . PHE A 1 109 ? 16.485 2.160 -17.339 1.00 97.56 109 PHE A CA 1
ATOM 838 C C . PHE A 1 109 ? 15.515 2.133 -18.531 1.00 97.56 109 PHE A C 1
ATOM 840 O O . PHE A 1 109 ? 15.671 1.280 -19.421 1.00 97.56 109 PHE A O 1
ATOM 847 N N . ASP A 1 110 ? 14.672 3.168 -18.627 1.00 97.56 110 ASP A N 1
ATOM 848 C CA . ASP A 1 110 ? 13.757 3.543 -19.728 1.00 97.56 110 ASP A CA 1
ATOM 849 C C . ASP A 1 110 ? 14.073 2.956 -21.120 1.00 97.56 110 ASP A C 1
ATOM 851 O O . ASP A 1 110 ? 13.219 2.435 -21.843 1.00 97.56 110 ASP A O 1
ATOM 855 N N . GLU A 1 111 ? 15.321 3.108 -21.582 1.00 97.19 111 GLU A N 1
ATOM 856 C CA . GLU A 1 111 ? 15.719 2.724 -22.940 1.00 97.19 111 GLU A CA 1
ATOM 857 C C . GLU A 1 111 ? 15.660 1.211 -23.187 1.00 97.19 111 GLU A C 1
ATOM 859 O O . GLU A 1 111 ? 15.490 0.779 -24.334 1.00 97.19 111 GLU A O 1
ATOM 864 N N . THR A 1 112 ? 15.793 0.427 -22.121 1.00 97.88 112 THR A N 1
ATOM 865 C CA . THR A 1 112 ? 15.877 -1.037 -22.113 1.00 97.88 112 THR A CA 1
ATOM 866 C C . THR A 1 112 ? 14.654 -1.721 -21.521 1.00 97.88 112 THR A C 1
ATOM 868 O O . THR A 1 112 ? 14.635 -2.945 -21.446 1.00 97.88 112 THR A O 1
ATOM 871 N N . GLU A 1 113 ? 13.618 -0.982 -21.167 1.00 98.12 113 GLU A N 1
ATOM 872 C CA . GLU A 1 113 ? 12.357 -1.544 -20.697 1.00 98.12 113 GLU A CA 1
ATOM 873 C C . GLU A 1 113 ? 11.543 -2.199 -21.826 1.00 98.12 113 GLU A C 1
ATOM 875 O O . GLU A 1 113 ? 11.620 -1.809 -22.997 1.00 98.12 113 GLU A O 1
ATOM 880 N N . ASP A 1 114 ? 10.727 -3.202 -21.493 1.00 96.94 114 ASP A N 1
ATOM 881 C CA . ASP A 1 114 ? 9.870 -3.903 -22.456 1.00 96.94 114 ASP A CA 1
ATOM 882 C C . ASP A 1 114 ? 8.418 -3.384 -22.497 1.00 96.94 114 ASP A C 1
ATOM 884 O O . ASP A 1 114 ? 7.670 -3.688 -23.432 1.00 96.94 114 ASP A O 1
ATOM 888 N N . GLY A 1 115 ? 8.011 -2.561 -21.530 1.00 95.69 115 GLY A N 1
ATOM 889 C CA . GLY A 1 115 ? 6.654 -2.037 -21.366 1.00 95.69 115 GLY A CA 1
ATOM 890 C C . GLY A 1 115 ? 5.650 -3.013 -20.736 1.00 95.69 115 GLY A C 1
ATOM 891 O O . GLY A 1 115 ? 4.440 -2.743 -20.699 1.00 95.69 115 GLY A O 1
ATOM 892 N N . TRP A 1 116 ? 6.126 -4.163 -20.266 1.00 93.62 116 TRP A N 1
ATOM 893 C CA . TRP A 1 116 ? 5.391 -5.155 -19.482 1.00 93.62 116 TRP A CA 1
ATOM 894 C C . TRP A 1 116 ? 5.792 -5.152 -17.999 1.00 93.62 116 TRP A C 1
ATOM 896 O O . TRP A 1 116 ? 5.173 -5.887 -17.227 1.00 93.62 116 TRP A O 1
ATOM 906 N N . GLY A 1 117 ? 6.752 -4.309 -17.603 1.00 92.94 117 GLY A N 1
ATOM 907 C CA . GLY A 1 117 ? 7.367 -4.300 -16.273 1.00 92.94 117 GLY A CA 1
ATOM 908 C C . GLY A 1 117 ? 8.652 -5.128 -16.201 1.00 92.94 117 GLY A C 1
ATOM 909 O O . GLY A 1 117 ? 9.015 -5.574 -15.118 1.00 92.94 117 GLY A O 1
ATOM 910 N N . GLY A 1 118 ? 9.279 -5.420 -17.344 1.00 94.56 118 GLY A N 1
ATOM 911 C CA . GLY A 1 118 ? 10.531 -6.159 -17.425 1.00 94.56 118 GLY A CA 1
ATOM 912 C C . GLY A 1 118 ? 11.538 -5.501 -18.365 1.00 94.56 118 GLY A C 1
ATOM 913 O O . GLY A 1 118 ? 11.324 -4.407 -18.894 1.00 94.56 118 GLY A O 1
ATOM 914 N N . CYS A 1 119 ? 12.647 -6.205 -18.586 1.00 96.62 119 CYS A N 1
ATOM 915 C CA . CYS A 1 119 ? 13.802 -5.686 -19.309 1.00 96.62 119 CYS A CA 1
ATOM 916 C C . CYS A 1 119 ? 14.074 -6.437 -20.611 1.00 96.62 119 CYS A C 1
ATOM 918 O O . CYS A 1 119 ? 14.023 -7.668 -20.692 1.00 96.62 119 CYS A O 1
ATOM 920 N N . LEU A 1 120 ? 14.461 -5.684 -21.634 1.00 97.56 120 LEU A N 1
ATOM 921 C CA . LEU A 1 120 ? 14.937 -6.188 -22.910 1.00 97.56 120 LEU A CA 1
ATOM 922 C C . LEU A 1 120 ? 16.336 -6.791 -22.767 1.00 97.56 120 LEU A C 1
ATOM 924 O O . LEU A 1 120 ? 17.273 -6.151 -22.297 1.00 97.56 120 LEU A O 1
ATOM 928 N N . GLU A 1 121 ? 16.527 -8.004 -23.291 1.00 95.25 121 GLU A N 1
ATOM 929 C CA . GLU A 1 121 ? 17.853 -8.644 -23.313 1.00 95.25 121 GLU A CA 1
ATOM 930 C C . GLU A 1 121 ? 18.854 -7.919 -24.234 1.00 95.25 121 GLU A C 1
ATOM 932 O O . GLU A 1 121 ? 20.071 -8.054 -24.084 1.00 95.25 121 GLU A O 1
ATOM 937 N N . SER A 1 122 ? 18.356 -7.203 -25.250 1.00 94.81 122 SER A N 1
ATOM 938 C CA . SER A 1 122 ? 19.174 -6.418 -26.179 1.00 94.81 122 SER A CA 1
ATOM 939 C C . SER A 1 122 ? 18.335 -5.450 -27.010 1.00 94.81 122 SER A C 1
ATOM 941 O O . SER A 1 122 ? 17.180 -5.742 -27.322 1.00 94.81 122 SER A O 1
ATOM 943 N N . GLY A 1 123 ? 18.958 -4.364 -27.472 1.00 95.62 123 GLY A N 1
ATOM 944 C CA . GLY A 1 123 ? 18.285 -3.317 -28.247 1.00 95.62 123 GLY A CA 1
ATOM 945 C C . GLY A 1 123 ? 17.644 -2.267 -27.343 1.00 95.62 123 GLY A C 1
ATOM 946 O O . GLY A 1 123 ? 17.916 -2.247 -26.149 1.00 95.62 123 GLY A O 1
ATOM 947 N N . THR A 1 124 ? 16.828 -1.391 -27.929 1.00 97.38 124 THR A N 1
ATOM 948 C CA . THR A 1 124 ? 16.073 -0.373 -27.186 1.00 97.38 124 THR A CA 1
ATOM 949 C C . THR A 1 124 ? 14.583 -0.486 -27.478 1.00 97.38 124 THR A C 1
ATOM 951 O O . THR A 1 124 ? 14.200 -0.916 -28.575 1.00 97.38 124 THR A O 1
ATOM 954 N N . TYR A 1 125 ? 13.739 -0.052 -26.539 1.00 97.88 125 TYR A N 1
ATOM 955 C CA . TYR A 1 125 ? 12.284 -0.029 -26.724 1.00 97.88 125 TYR A CA 1
ATOM 956 C C . TYR A 1 125 ? 11.894 0.703 -28.019 1.00 97.88 125 TYR A C 1
ATOM 958 O O . TYR A 1 125 ? 11.120 0.204 -28.838 1.00 97.88 125 TYR A O 1
ATOM 966 N N . ASN A 1 126 ? 12.504 1.869 -28.259 1.00 97.25 126 ASN A N 1
ATOM 967 C CA . ASN A 1 126 ? 12.214 2.704 -29.423 1.00 97.25 126 ASN A CA 1
ATOM 968 C C . ASN A 1 126 ? 12.628 2.062 -30.757 1.00 97.25 126 ASN A C 1
ATOM 970 O O . ASN A 1 126 ? 11.904 2.205 -31.747 1.00 97.25 126 ASN A O 1
ATOM 974 N N . ASP A 1 127 ? 13.744 1.329 -30.807 1.00 97.00 127 ASP A N 1
ATOM 975 C CA . ASP A 1 127 ? 14.149 0.606 -32.019 1.00 97.00 127 ASP A CA 1
ATOM 976 C C . ASP A 1 127 ? 13.131 -0.486 -32.381 1.00 97.00 127 ASP A C 1
ATOM 978 O O . ASP A 1 127 ? 12.719 -0.601 -33.544 1.00 97.00 127 ASP A O 1
ATOM 982 N N . TYR A 1 128 ? 12.670 -1.248 -31.382 1.00 97.06 128 TYR A N 1
ATOM 983 C CA . TYR A 1 128 ? 11.638 -2.269 -31.569 1.00 97.06 128 TYR A CA 1
ATOM 984 C C . TYR A 1 128 ? 10.300 -1.654 -31.978 1.00 97.06 128 TYR A C 1
ATOM 986 O O . TYR A 1 128 ? 9.695 -2.110 -32.956 1.00 97.06 128 TYR A O 1
ATOM 994 N N . LEU A 1 129 ? 9.894 -0.561 -31.330 1.00 96.50 129 LEU A N 1
ATOM 995 C CA . LEU A 1 129 ? 8.663 0.156 -31.650 1.00 96.50 129 LEU A CA 1
ATOM 996 C C . LEU A 1 129 ? 8.654 0.650 -33.105 1.00 96.50 129 LEU A C 1
ATOM 998 O O . LEU A 1 129 ? 7.666 0.472 -33.819 1.00 96.50 129 LEU A O 1
ATOM 1002 N N . ILE A 1 130 ? 9.768 1.215 -33.587 1.00 96.56 130 ILE A N 1
ATOM 1003 C CA . ILE A 1 130 ? 9.914 1.669 -34.982 1.00 96.56 130 ILE A CA 1
ATOM 1004 C C . ILE A 1 130 ? 9.876 0.490 -35.962 1.00 96.56 130 ILE A C 1
ATOM 1006 O O . ILE A 1 130 ? 9.341 0.621 -37.068 1.00 96.56 130 ILE A O 1
ATOM 1010 N N . SER A 1 131 ? 10.433 -0.659 -35.576 1.00 95.94 131 SER A N 1
ATOM 1011 C CA . SER A 1 131 ? 10.419 -1.872 -36.401 1.00 95.94 131 SER A CA 1
ATOM 1012 C C . SER A 1 131 ? 9.044 -2.549 -36.486 1.00 95.94 131 SER A C 1
ATOM 1014 O O . SER A 1 131 ? 8.842 -3.409 -37.346 1.00 95.94 131 SER A O 1
ATOM 1016 N N . GLY A 1 132 ? 8.085 -2.116 -35.659 1.00 94.94 132 GLY A N 1
ATOM 1017 C CA . GLY A 1 132 ? 6.746 -2.694 -35.576 1.00 94.94 132 GLY A CA 1
ATOM 1018 C C . GLY A 1 132 ? 6.699 -4.005 -34.794 1.00 94.94 132 GLY A C 1
ATOM 1019 O O . GLY A 1 132 ? 5.807 -4.812 -35.048 1.00 94.94 132 GLY A O 1
ATOM 1020 N N . GLU A 1 133 ? 7.660 -4.225 -33.897 1.00 95.19 133 GLU A N 1
ATOM 1021 C CA . GLU A 1 133 ? 7.692 -5.381 -33.003 1.00 95.19 133 GLU A CA 1
ATOM 1022 C C . GLU A 1 133 ? 6.604 -5.253 -31.927 1.00 95.19 133 GLU A C 1
ATOM 1024 O O . GLU A 1 133 ? 6.366 -4.169 -31.395 1.00 95.19 133 GLU A O 1
ATOM 1029 N N . THR A 1 134 ? 5.923 -6.357 -31.628 1.00 93.50 134 THR A N 1
ATOM 1030 C CA . THR A 1 134 ? 4.799 -6.406 -30.675 1.00 93.50 134 THR A CA 1
ATOM 1031 C C . THR A 1 134 ? 4.834 -7.623 -29.758 1.00 93.50 134 THR A C 1
ATOM 1033 O O . THR A 1 134 ? 4.036 -7.692 -28.828 1.00 93.50 134 THR A O 1
ATOM 1036 N N . ASP A 1 135 ? 5.702 -8.596 -30.040 1.00 93.94 135 ASP A N 1
ATOM 1037 C CA . ASP A 1 135 ? 5.837 -9.817 -29.248 1.00 93.94 135 ASP A CA 1
ATOM 1038 C C . ASP A 1 135 ? 6.879 -9.637 -28.133 1.00 93.94 135 ASP A C 1
ATOM 1040 O O . ASP A 1 135 ? 6.732 -10.219 -27.061 1.00 93.94 135 ASP A O 1
ATOM 1044 N N . ILE A 1 136 ? 7.920 -8.831 -28.382 1.00 95.06 136 ILE A N 1
ATOM 1045 C CA . ILE A 1 136 ? 9.018 -8.568 -27.431 1.00 95.06 136 ILE A CA 1
ATOM 1046 C C . ILE A 1 136 ? 8.722 -7.347 -26.549 1.00 95.06 136 ILE A C 1
ATOM 1048 O O . ILE A 1 136 ? 9.141 -7.313 -25.401 1.00 95.06 136 ILE A O 1
ATOM 1052 N N . ILE A 1 137 ? 7.985 -6.363 -27.073 1.00 97.19 137 ILE A N 1
ATOM 1053 C CA . ILE A 1 137 ? 7.626 -5.135 -26.355 1.00 97.19 137 ILE A CA 1
ATOM 1054 C C . ILE A 1 137 ? 6.115 -4.953 -26.275 1.00 97.19 137 ILE A C 1
ATOM 1056 O O . ILE A 1 137 ? 5.362 -5.390 -27.150 1.00 97.19 137 ILE A O 1
ATOM 1060 N N . ASN A 1 138 ? 5.663 -4.210 -25.275 1.00 95.31 138 ASN A N 1
ATOM 1061 C CA . ASN A 1 138 ? 4.304 -3.713 -25.209 1.00 95.31 138 ASN A CA 1
ATOM 1062 C C . ASN A 1 138 ? 4.142 -2.484 -26.108 1.00 95.31 138 ASN A C 1
ATOM 1064 O O . ASN A 1 138 ? 4.293 -1.346 -25.674 1.00 95.31 138 ASN A O 1
ATOM 1068 N N . ALA A 1 139 ? 3.783 -2.700 -27.372 1.00 94.44 139 ALA A N 1
ATOM 1069 C CA . ALA A 1 139 ? 3.531 -1.621 -28.332 1.00 94.44 139 ALA A CA 1
ATOM 1070 C C . ALA A 1 139 ? 2.117 -0.999 -28.213 1.00 94.44 139 ALA A C 1
ATOM 1072 O O . ALA A 1 139 ? 1.584 -0.434 -29.179 1.00 94.44 139 ALA A O 1
ATOM 1073 N N . SER A 1 140 ? 1.449 -1.143 -27.062 1.00 91.75 140 SER A N 1
ATOM 1074 C CA . SER A 1 140 ? 0.104 -0.598 -26.857 1.00 91.75 140 SER A CA 1
ATOM 1075 C C . SER A 1 140 ? 0.109 0.931 -26.898 1.00 91.75 140 SER A C 1
ATOM 1077 O O . SER A 1 140 ? 1.003 1.596 -26.394 1.00 91.75 140 SER A O 1
ATOM 1079 N N . SER A 1 141 ? -0.947 1.523 -27.467 1.00 89.81 141 SER A N 1
ATOM 1080 C CA . SER A 1 141 ? -1.032 2.983 -27.677 1.00 89.81 141 SER A CA 1
ATOM 1081 C C . SER A 1 141 ? -1.073 3.841 -26.403 1.00 89.81 141 SER A C 1
ATOM 1083 O O . SER A 1 141 ? -1.137 5.065 -26.502 1.00 89.81 141 SER A O 1
ATOM 1085 N N . ASP A 1 142 ? -1.198 3.215 -25.235 1.00 89.06 142 ASP A N 1
ATOM 1086 C CA . ASP A 1 142 ? -1.210 3.849 -23.918 1.00 89.06 142 ASP A CA 1
ATOM 1087 C C . ASP A 1 142 ? 0.075 3.615 -23.112 1.00 89.06 142 ASP A C 1
ATOM 1089 O O . ASP A 1 142 ? 0.093 3.981 -21.939 1.00 89.06 142 ASP A O 1
ATOM 1093 N N . ILE A 1 143 ? 1.110 3.048 -23.739 1.00 93.06 143 ILE A N 1
ATOM 1094 C CA . ILE A 1 143 ? 2.482 3.003 -23.224 1.00 93.06 143 ILE A CA 1
ATOM 1095 C C . ILE A 1 143 ? 3.214 4.277 -23.644 1.00 93.06 143 ILE A C 1
ATOM 1097 O O . ILE A 1 143 ? 3.083 4.727 -24.788 1.00 93.06 143 ILE A O 1
ATOM 1101 N N . ASP A 1 144 ? 3.936 4.884 -22.703 1.00 94.38 144 ASP A N 1
ATOM 1102 C CA . ASP A 1 144 ? 4.815 6.011 -22.989 1.00 94.38 144 ASP A CA 1
ATOM 1103 C C . ASP A 1 144 ? 6.164 5.471 -23.465 1.00 94.38 144 ASP A C 1
ATOM 1105 O O . ASP A 1 144 ? 6.817 4.703 -22.781 1.00 94.38 144 ASP A O 1
ATOM 1109 N N . SER A 1 145 ? 6.605 5.869 -24.654 1.00 95.62 145 SER A N 1
ATOM 1110 C CA . SER A 1 145 ? 7.900 5.443 -25.198 1.00 95.62 145 SER A CA 1
ATOM 1111 C C . SER A 1 145 ? 9.115 6.050 -24.481 1.00 95.62 145 SER A C 1
ATOM 1113 O O . SER A 1 145 ? 10.250 5.813 -24.898 1.00 95.62 145 SER A O 1
ATOM 1115 N N . GLN A 1 146 ? 8.889 6.957 -23.530 1.00 96.75 146 GLN A N 1
ATOM 1116 C CA . GLN A 1 146 ? 9.918 7.540 -22.662 1.00 96.75 146 GLN A CA 1
ATOM 1117 C C . GLN A 1 146 ? 9.866 7.002 -21.233 1.00 96.75 146 GLN A C 1
ATOM 1119 O O . GLN A 1 146 ? 10.678 7.442 -20.447 1.00 96.75 146 GLN A O 1
ATOM 1124 N N . ASP A 1 147 ? 8.893 6.149 -20.926 1.00 96.81 147 ASP A N 1
ATOM 1125 C CA . ASP A 1 147 ? 8.711 5.487 -19.632 1.00 96.81 147 ASP A CA 1
ATOM 1126 C C . ASP A 1 147 ? 7.921 4.180 -19.888 1.00 96.81 147 ASP A C 1
ATOM 1128 O O . ASP A 1 147 ? 6.730 4.102 -19.541 1.00 96.81 147 ASP A O 1
ATOM 1132 N N . PRO A 1 148 ? 8.463 3.227 -20.689 1.00 97.00 148 PRO A N 1
ATOM 1133 C CA . PRO A 1 148 ? 7.708 2.042 -21.098 1.00 97.00 148 PRO A CA 1
ATOM 1134 C C . PRO A 1 148 ? 7.052 1.250 -19.956 1.00 97.00 148 PRO A C 1
ATOM 1136 O O . PRO A 1 148 ? 5.870 0.893 -20.080 1.00 97.00 148 PRO A O 1
ATOM 1139 N N . ASN A 1 149 ? 7.766 0.962 -18.866 1.00 96.06 149 ASN A N 1
ATOM 1140 C CA . ASN A 1 149 ? 7.248 0.227 -17.711 1.00 96.06 149 ASN A CA 1
ATOM 1141 C C . ASN A 1 149 ? 6.417 1.127 -16.792 1.00 96.06 149 ASN A C 1
ATOM 1143 O O . ASN A 1 149 ? 5.472 0.645 -16.147 1.00 96.06 149 ASN A O 1
ATOM 1147 N N . GLY A 1 150 ? 6.612 2.445 -16.860 1.00 94.69 150 GLY A N 1
ATOM 1148 C CA . GLY A 1 150 ? 5.772 3.408 -16.163 1.00 94.69 150 GLY A CA 1
ATOM 1149 C C . GLY A 1 150 ? 6.150 3.553 -14.696 1.00 94.69 150 GLY A C 1
ATOM 1150 O O . GLY A 1 150 ? 5.244 3.716 -13.867 1.00 94.69 150 GLY A O 1
ATOM 1151 N N . ASP A 1 151 ? 7.431 3.404 -14.378 1.00 96.25 151 ASP A N 1
ATOM 1152 C CA . ASP A 1 151 ? 7.966 3.399 -13.026 1.00 96.25 151 ASP A CA 1
ATOM 1153 C C . ASP A 1 151 ? 8.792 4.664 -12.717 1.00 96.25 151 ASP A C 1
ATOM 1155 O O . ASP A 1 151 ? 9.178 4.855 -11.569 1.00 96.25 151 ASP A O 1
ATOM 1159 N N . ASN A 1 152 ? 8.964 5.589 -13.667 1.00 96.38 152 ASN A N 1
ATOM 1160 C CA . ASN A 1 152 ? 9.664 6.848 -13.423 1.00 96.38 152 ASN A CA 1
ATOM 1161 C C . ASN A 1 152 ? 9.072 7.669 -12.268 1.00 96.38 152 ASN A C 1
ATOM 1163 O O . ASN A 1 152 ? 7.867 7.965 -12.201 1.00 96.38 152 ASN A O 1
ATOM 1167 N N . TRP A 1 153 ? 9.954 8.159 -11.400 1.00 96.31 153 TRP A N 1
ATOM 1168 C CA . TRP A 1 153 ? 9.609 9.036 -10.295 1.00 96.31 153 TRP A CA 1
ATOM 1169 C C . TRP A 1 153 ? 9.657 10.515 -10.666 1.00 96.31 153 TRP A C 1
ATOM 1171 O O . TRP A 1 153 ? 10.605 11.031 -11.261 1.00 96.31 153 TRP A O 1
ATOM 1181 N N . ASN A 1 154 ? 8.647 11.265 -10.223 1.00 93.94 154 ASN A N 1
ATOM 1182 C CA . ASN A 1 154 ? 8.667 12.718 -10.323 1.00 93.94 154 ASN A CA 1
ATOM 1183 C C . ASN A 1 154 ? 7.747 13.393 -9.303 1.00 93.94 154 ASN A C 1
ATOM 1185 O O . ASN A 1 154 ? 6.563 13.072 -9.161 1.00 93.94 154 ASN A O 1
ATOM 1189 N N . TYR A 1 155 ? 8.279 14.439 -8.670 1.00 92.44 155 TYR A N 1
ATOM 1190 C CA . TYR A 1 155 ? 7.508 15.388 -7.879 1.00 92.44 155 TYR A CA 1
ATOM 1191 C C . TYR A 1 155 ? 7.999 16.825 -8.092 1.00 92.44 155 TYR A C 1
ATOM 1193 O O . TYR A 1 155 ? 9.171 17.164 -7.887 1.00 92.44 155 TYR A O 1
ATOM 1201 N N . ASP A 1 156 ? 7.080 17.725 -8.453 1.00 90.50 156 ASP A N 1
ATOM 1202 C CA . ASP A 1 156 ? 7.361 19.156 -8.531 1.00 90.50 156 ASP A CA 1
ATOM 1203 C C . ASP A 1 156 ? 6.585 19.931 -7.470 1.00 90.50 156 ASP A C 1
ATOM 1205 O O . ASP A 1 156 ? 5.369 20.081 -7.547 1.00 90.50 156 ASP A O 1
ATOM 1209 N N . GLN A 1 157 ? 7.308 20.524 -6.519 1.00 88.38 157 GLN A N 1
ATOM 1210 C CA . GLN A 1 157 ? 6.720 21.367 -5.479 1.00 88.38 157 GLN A CA 1
ATOM 1211 C C . GLN A 1 157 ? 5.959 22.579 -6.054 1.00 88.38 157 GLN A C 1
ATOM 1213 O O . GLN A 1 157 ? 5.037 23.086 -5.413 1.00 88.38 157 GLN A O 1
ATOM 1218 N N . ASN A 1 158 ? 6.297 23.038 -7.268 1.00 92.25 158 ASN A N 1
ATOM 1219 C CA . ASN A 1 158 ? 5.529 24.093 -7.942 1.00 92.25 158 ASN A CA 1
ATOM 1220 C C . ASN A 1 158 ? 4.159 23.601 -8.440 1.00 92.25 158 ASN A C 1
ATOM 1222 O O . ASN A 1 158 ? 3.243 24.407 -8.606 1.00 92.25 158 ASN A O 1
ATOM 1226 N N . ASN A 1 159 ? 4.009 22.292 -8.641 1.00 91.31 159 ASN A N 1
ATOM 1227 C CA . ASN A 1 159 ? 2.769 21.611 -8.989 1.00 91.31 159 ASN A CA 1
ATOM 1228 C C . ASN A 1 159 ? 2.336 20.667 -7.853 1.00 91.31 159 ASN A C 1
ATOM 1230 O O . ASN A 1 159 ? 2.095 19.483 -8.055 1.00 91.31 159 ASN A O 1
ATOM 1234 N N . PHE A 1 160 ? 2.207 21.214 -6.643 1.00 86.38 160 PHE A N 1
ATOM 1235 C CA . PHE A 1 160 ? 1.950 20.481 -5.394 1.00 86.38 160 PHE A CA 1
ATOM 1236 C C . PHE A 1 160 ? 0.687 19.591 -5.357 1.00 86.38 160 PHE A C 1
ATOM 1238 O O . PHE A 1 160 ? 0.464 18.909 -4.366 1.00 86.38 160 PHE A O 1
ATOM 1245 N N . ASN A 1 161 ? -0.180 19.618 -6.375 1.00 87.50 161 ASN A N 1
ATOM 1246 C CA . ASN A 1 161 ? -1.363 18.745 -6.458 1.00 87.50 161 ASN A CA 1
ATOM 1247 C C . ASN A 1 161 ? -1.150 17.521 -7.363 1.00 87.50 161 ASN A C 1
ATOM 1249 O O . ASN A 1 161 ? -2.032 16.650 -7.444 1.00 87.50 161 ASN A O 1
ATOM 1253 N N . ASP A 1 162 ? -0.023 17.481 -8.069 1.00 89.81 162 ASP A N 1
ATOM 1254 C CA . ASP A 1 162 ? 0.339 16.416 -8.984 1.00 89.81 162 ASP A CA 1
ATOM 1255 C C . ASP A 1 162 ? 1.148 15.349 -8.256 1.00 89.81 162 ASP A C 1
ATOM 1257 O O . ASP A 1 162 ? 2.299 15.543 -7.880 1.00 89.81 162 ASP A O 1
ATOM 1261 N N . TYR A 1 163 ? 0.477 14.223 -8.044 1.00 90.25 163 TYR A N 1
ATOM 1262 C CA . TYR A 1 163 ? 1.012 13.035 -7.392 1.00 90.25 163 TYR A CA 1
ATOM 1263 C C . TYR A 1 163 ? 0.995 11.848 -8.363 1.00 90.25 163 TYR A C 1
ATOM 1265 O O . TYR A 1 163 ? 0.788 10.713 -7.952 1.00 90.25 163 TYR A O 1
ATOM 1273 N N . THR A 1 164 ? 1.052 12.104 -9.673 1.00 89.38 164 THR A N 1
ATOM 1274 C CA . THR A 1 164 ? 0.855 11.043 -10.673 1.00 89.38 164 THR A CA 1
ATOM 1275 C C . THR A 1 164 ? 2.051 10.102 -10.815 1.00 89.38 164 THR A C 1
ATOM 1277 O O . THR A 1 164 ? 1.828 8.965 -11.213 1.00 89.38 164 THR A O 1
ATOM 1280 N N . GLN A 1 165 ? 3.254 10.549 -10.439 1.00 92.75 165 GLN A N 1
ATOM 1281 C CA . GLN A 1 165 ? 4.532 9.822 -10.551 1.00 92.75 165 GLN A CA 1
ATOM 1282 C C . GLN A 1 165 ? 5.307 9.771 -9.217 1.00 92.75 165 GLN A C 1
ATOM 1284 O O . GLN A 1 165 ? 6.498 9.511 -9.183 1.00 92.75 165 GLN A O 1
ATOM 1289 N N . VAL A 1 166 ? 4.659 10.046 -8.079 1.00 92.44 166 VAL A N 1
ATOM 1290 C CA . VAL A 1 166 ? 5.362 10.133 -6.776 1.00 92.44 166 VAL A CA 1
ATOM 1291 C C . VAL A 1 166 ? 5.694 8.781 -6.150 1.00 92.44 166 VAL A C 1
ATOM 1293 O O . VAL A 1 166 ? 6.423 8.745 -5.168 1.00 92.44 166 VAL A O 1
ATOM 1296 N N . ASN A 1 167 ? 5.119 7.706 -6.688 1.00 92.56 167 ASN A N 1
ATOM 1297 C CA . ASN A 1 167 ? 5.375 6.328 -6.270 1.00 92.56 167 ASN A CA 1
ATOM 1298 C C . ASN A 1 167 ? 6.246 5.584 -7.298 1.00 92.56 167 ASN A C 1
ATOM 1300 O O . ASN A 1 167 ? 6.257 4.359 -7.276 1.00 92.56 167 ASN A O 1
ATOM 1304 N N . GLY A 1 168 ? 6.860 6.308 -8.241 1.00 95.06 168 GLY A N 1
ATOM 1305 C CA . GLY A 1 168 ? 7.830 5.721 -9.157 1.00 95.06 168 GLY A CA 1
ATOM 1306 C C . GLY A 1 168 ? 9.081 5.245 -8.419 1.00 95.06 168 GLY A C 1
ATOM 1307 O O . GLY A 1 168 ? 9.394 5.765 -7.341 1.00 95.06 168 GLY A O 1
ATOM 1308 N N . THR A 1 169 ? 9.747 4.253 -8.992 1.00 95.75 169 THR A N 1
ATOM 1309 C CA . THR A 1 169 ? 10.955 3.622 -8.473 1.00 95.75 169 THR A CA 1
ATOM 1310 C C . THR A 1 169 ? 12.195 4.114 -9.223 1.00 95.75 169 THR A C 1
ATOM 1312 O O . THR A 1 169 ? 13.096 4.613 -8.562 1.00 95.75 169 THR A O 1
ATOM 1315 N N . GLU A 1 170 ? 12.197 4.186 -10.562 1.00 96.69 170 GLU A N 1
ATOM 1316 C CA . GLU A 1 170 ? 13.311 4.799 -11.304 1.00 96.69 170 GLU A CA 1
ATOM 1317 C C . GLU A 1 170 ? 13.453 6.308 -11.013 1.00 96.69 170 GLU A C 1
ATOM 1319 O O . GLU A 1 170 ? 12.522 7.111 -11.154 1.00 96.69 170 GLU A O 1
ATOM 1324 N N . GLY A 1 171 ? 14.655 6.731 -10.626 1.00 95.88 171 GLY A N 1
ATOM 1325 C CA . GLY A 1 171 ? 15.009 8.135 -10.423 1.00 95.88 171 GLY A CA 1
ATOM 1326 C C . GLY A 1 171 ? 14.481 8.731 -9.116 1.00 95.88 171 GLY A C 1
ATOM 1327 O O . GLY A 1 171 ? 14.498 9.960 -8.948 1.00 95.88 171 GLY A O 1
ATOM 1328 N N . ASN A 1 172 ? 13.980 7.911 -8.187 1.00 95.00 172 ASN A N 1
ATOM 1329 C CA . ASN A 1 172 ? 13.385 8.402 -6.942 1.00 95.00 172 ASN A CA 1
ATOM 1330 C C . ASN A 1 172 ? 14.439 8.790 -5.890 1.00 95.00 172 ASN A C 1
ATOM 1332 O O . ASN A 1 172 ? 14.160 9.562 -4.957 1.00 95.00 172 ASN A O 1
ATOM 1336 N N . GLY A 1 173 ? 15.668 8.309 -6.063 1.00 92.88 173 GLY A N 1
ATOM 1337 C CA . GLY A 1 173 ? 16.737 8.415 -5.086 1.00 92.88 173 GLY A CA 1
ATOM 1338 C C . GLY A 1 173 ? 17.956 9.197 -5.546 1.00 92.88 173 GLY A C 1
ATOM 1339 O O . GLY A 1 173 ? 18.792 9.614 -4.725 1.00 92.88 173 GLY A O 1
ATOM 1340 N N . THR A 1 174 ? 18.057 9.467 -6.842 1.00 88.25 174 THR A N 1
ATOM 1341 C CA . THR A 1 174 ? 19.192 10.127 -7.487 1.00 88.25 174 THR A CA 1
ATOM 1342 C C . THR A 1 174 ? 18.760 11.373 -8.272 1.00 88.25 174 THR A C 1
ATOM 1344 O O . THR A 1 174 ? 17.597 11.753 -8.339 1.00 88.25 174 THR A O 1
ATOM 1347 N N . GLY A 1 175 ? 19.731 12.150 -8.758 1.00 84.44 175 GLY A N 1
ATOM 1348 C CA . GLY A 1 175 ? 19.452 13.403 -9.467 1.00 84.44 175 GLY A CA 1
ATOM 1349 C C . GLY A 1 175 ? 19.240 14.647 -8.585 1.00 84.44 175 GLY A C 1
ATOM 1350 O O . GLY A 1 175 ? 19.764 14.782 -7.476 1.00 84.44 175 GLY A O 1
ATOM 1351 N N . SER A 1 176 ? 18.564 15.655 -9.154 1.00 83.19 176 SER A N 1
ATOM 1352 C CA . SER A 1 176 ? 18.469 17.014 -8.573 1.00 83.19 176 SER A CA 1
ATOM 1353 C C . SER A 1 176 ? 17.312 17.209 -7.590 1.00 83.19 176 SER A C 1
ATOM 1355 O O . SER A 1 176 ? 17.310 18.165 -6.810 1.00 83.19 176 SER A O 1
ATOM 1357 N N . LYS A 1 177 ? 16.336 16.306 -7.642 1.00 87.00 177 LYS A N 1
ATOM 1358 C CA . LYS A 1 177 ? 15.194 16.193 -6.741 1.00 87.00 177 LYS A CA 1
ATOM 1359 C C . LYS A 1 177 ? 15.085 14.715 -6.409 1.00 87.00 177 LYS A C 1
ATOM 1361 O O . LYS A 1 177 ? 15.174 13.917 -7.325 1.00 87.00 177 LYS A O 1
ATOM 1366 N N . ILE A 1 178 ? 14.910 14.399 -5.136 1.00 88.75 178 ILE A N 1
ATOM 1367 C CA . ILE A 1 178 ? 14.783 13.022 -4.661 1.00 88.75 178 ILE A CA 1
ATOM 1368 C C . ILE A 1 178 ? 13.614 12.944 -3.692 1.00 88.75 178 ILE A C 1
ATOM 1370 O O . ILE A 1 178 ? 13.267 13.945 -3.047 1.00 88.75 178 ILE A O 1
ATOM 1374 N N . GLN A 1 179 ? 13.043 11.757 -3.565 1.00 89.31 179 GLN A N 1
ATOM 1375 C CA . GLN A 1 179 ? 12.088 11.431 -2.527 1.00 89.31 179 GLN A CA 1
ATOM 1376 C C . GLN A 1 179 ? 12.753 11.481 -1.146 1.00 89.31 179 GLN A C 1
ATOM 1378 O O . GLN A 1 179 ? 13.939 11.185 -0.971 1.00 89.31 179 GLN A O 1
ATOM 1383 N N . GLU A 1 180 ? 11.984 11.855 -0.124 1.00 85.06 180 GLU A N 1
ATOM 1384 C CA . GLU A 1 180 ? 12.440 11.708 1.255 1.00 85.06 180 GLU A CA 1
ATOM 1385 C C . GLU A 1 180 ? 12.670 10.222 1.555 1.00 85.06 180 GLU A C 1
ATOM 1387 O O . GLU A 1 180 ? 11.750 9.415 1.475 1.00 85.06 180 GLU A O 1
ATOM 1392 N N . GLY A 1 181 ? 13.911 9.862 1.881 1.00 83.12 181 GLY A N 1
ATOM 1393 C CA . GLY A 1 181 ? 14.302 8.466 2.069 1.00 83.12 181 GLY A CA 1
ATOM 1394 C C . GLY A 1 181 ? 14.753 7.744 0.795 1.00 83.12 181 GLY A C 1
ATOM 1395 O O . GLY A 1 181 ? 15.314 6.667 0.936 1.00 83.12 181 GLY A O 1
ATOM 1396 N N . GLY A 1 182 ? 14.654 8.348 -0.396 1.00 86.12 182 GLY A N 1
ATOM 1397 C CA . GLY A 1 182 ? 15.072 7.717 -1.664 1.00 86.12 182 GLY A CA 1
ATOM 1398 C C . GLY A 1 182 ? 16.576 7.417 -1.768 1.00 86.12 182 GLY A C 1
ATOM 1399 O O . GLY A 1 182 ? 17.035 6.789 -2.698 1.00 86.12 182 GLY A O 1
ATOM 1400 N N . LYS A 1 183 ? 17.405 7.826 -0.795 1.00 89.56 183 LYS A N 1
ATOM 1401 C CA . LYS A 1 183 ? 18.811 7.375 -0.736 1.00 89.56 183 LYS A CA 1
ATOM 1402 C C . LYS A 1 183 ? 18.974 5.915 -0.318 1.00 89.56 183 LYS A C 1
ATOM 1404 O O . LYS A 1 183 ? 20.101 5.423 -0.332 1.00 89.56 183 LYS A O 1
ATOM 1409 N N . TYR A 1 184 ? 17.891 5.266 0.091 1.00 91.00 184 TYR A N 1
ATOM 1410 C CA . TYR A 1 184 ? 17.847 3.831 0.306 1.00 91.00 184 TYR A CA 1
ATOM 1411 C C . TYR A 1 184 ? 17.317 3.162 -0.965 1.00 91.00 184 TYR A C 1
ATOM 1413 O O . TYR A 1 184 ? 16.303 3.642 -1.460 1.00 91.00 184 TYR A O 1
ATOM 1421 N N . PRO A 1 185 ? 17.973 2.096 -1.449 1.00 93.31 185 PRO A N 1
ATOM 1422 C CA . PRO A 1 185 ? 17.525 1.347 -2.618 1.00 93.31 185 PRO A CA 1
ATOM 1423 C C . PRO A 1 185 ? 16.101 0.813 -2.471 1.00 93.31 185 PRO A C 1
ATOM 1425 O O . PRO A 1 185 ? 15.736 0.342 -1.383 1.00 93.31 185 PRO A O 1
ATOM 1428 N N . ASP A 1 186 ? 15.335 0.836 -3.558 1.00 95.44 186 ASP A N 1
ATOM 1429 C CA . ASP A 1 186 ? 14.077 0.108 -3.631 1.00 95.44 186 ASP A CA 1
ATOM 1430 C C . ASP A 1 186 ? 14.348 -1.397 -3.647 1.00 95.44 186 ASP A C 1
ATOM 1432 O O . ASP A 1 186 ? 15.284 -1.903 -4.274 1.00 95.44 186 ASP A O 1
ATOM 1436 N N . THR A 1 187 ? 13.546 -2.131 -2.879 1.00 95.06 187 THR A N 1
ATOM 1437 C CA . THR A 1 187 ? 13.718 -3.568 -2.682 1.00 95.06 187 THR A CA 1
ATOM 1438 C C . THR A 1 187 ? 12.405 -4.230 -2.300 1.00 95.06 187 THR A C 1
ATOM 1440 O O . THR A 1 187 ? 11.564 -3.637 -1.621 1.00 95.06 187 THR A O 1
ATOM 1443 N N . GLU A 1 188 ? 12.252 -5.489 -2.692 1.00 95.50 188 GLU A N 1
ATOM 1444 C CA . GLU A 1 188 ? 11.178 -6.350 -2.201 1.00 95.50 188 GLU A CA 1
ATOM 1445 C C . GLU A 1 188 ? 11.359 -6.733 -0.720 1.00 95.50 188 GLU A C 1
ATOM 1447 O O . GLU A 1 188 ? 10.401 -7.154 -0.084 1.00 95.50 188 GLU A O 1
ATOM 1452 N N . ASP A 1 189 ? 12.541 -6.542 -0.122 1.00 93.62 189 ASP A N 1
ATOM 1453 C CA . ASP A 1 189 ? 12.801 -6.786 1.309 1.00 93.62 189 ASP A CA 1
ATOM 1454 C C . ASP A 1 189 ? 12.150 -5.705 2.205 1.00 93.62 189 ASP A C 1
ATOM 1456 O O . ASP A 1 189 ? 12.804 -4.801 2.742 1.00 93.62 18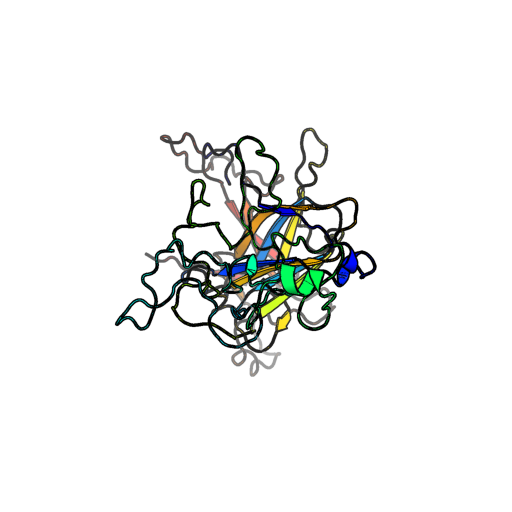9 ASP A O 1
ATOM 1460 N N . LEU A 1 190 ? 10.825 -5.785 2.357 1.00 92.62 190 LEU A N 1
ATOM 1461 C CA . LEU A 1 190 ? 9.992 -4.808 3.066 1.00 92.62 190 LEU A CA 1
ATOM 1462 C C . LEU A 1 190 ? 10.262 -4.766 4.580 1.00 92.62 190 LEU A C 1
ATOM 1464 O O . LEU A 1 190 ? 9.978 -3.748 5.226 1.00 92.62 190 LEU A O 1
ATOM 1468 N N . ASP A 1 191 ? 10.755 -5.852 5.183 1.00 88.88 191 ASP A N 1
ATOM 1469 C CA . ASP A 1 191 ? 11.104 -5.914 6.612 1.00 88.88 191 ASP A CA 1
ATOM 1470 C C . ASP A 1 191 ? 12.604 -5.712 6.905 1.00 88.88 191 ASP A C 1
ATOM 1472 O O . ASP A 1 191 ? 13.001 -5.614 8.075 1.00 88.88 191 ASP A O 1
ATOM 1476 N N . ARG A 1 192 ? 13.420 -5.537 5.855 1.00 87.19 192 ARG A N 1
ATOM 1477 C CA . ARG A 1 192 ? 14.877 -5.327 5.911 1.00 87.19 192 ARG A CA 1
ATOM 1478 C C . ARG A 1 192 ? 15.614 -6.486 6.580 1.00 87.19 192 ARG A C 1
ATOM 1480 O O . ARG A 1 192 ? 16.609 -6.281 7.290 1.00 87.19 192 ARG A O 1
ATOM 1487 N N . SER A 1 193 ? 15.118 -7.706 6.400 1.00 87.19 193 SER A N 1
ATOM 1488 C CA . SER A 1 193 ? 15.727 -8.924 6.932 1.00 87.19 193 SER A CA 1
ATOM 1489 C C . SER A 1 193 ? 16.886 -9.444 6.082 1.00 87.19 193 SER A C 1
ATOM 1491 O O . SER A 1 193 ? 17.599 -10.342 6.540 1.00 87.19 193 SER A O 1
ATOM 1493 N N . THR A 1 194 ? 17.132 -8.864 4.904 1.00 86.31 194 THR A N 1
ATOM 1494 C CA . THR A 1 194 ? 18.065 -9.287 3.839 1.00 86.31 194 THR A CA 1
ATOM 1495 C C . THR A 1 194 ? 17.647 -10.551 3.088 1.00 86.31 194 THR A C 1
ATOM 1497 O O . THR A 1 194 ? 18.429 -11.100 2.305 1.00 86.31 194 THR A O 1
ATOM 1500 N N . PHE A 1 195 ? 16.428 -11.039 3.321 1.00 89.56 195 PHE A N 1
ATOM 1501 C CA . PHE A 1 195 ? 15.902 -12.247 2.700 1.00 89.56 195 PHE A CA 1
ATOM 1502 C C . PHE A 1 195 ? 14.494 -12.004 2.179 1.00 89.56 195 PHE A C 1
ATOM 1504 O O . PHE A 1 195 ? 13.647 -11.523 2.908 1.00 89.56 195 PHE A O 1
ATOM 1511 N N . LEU A 1 196 ? 14.236 -12.467 0.959 1.00 94.06 196 LEU A N 1
ATOM 1512 C CA . LEU A 1 196 ? 12.902 -12.448 0.373 1.00 94.06 196 LEU A CA 1
ATOM 1513 C C . LEU A 1 196 ? 11.955 -13.423 1.096 1.00 94.06 196 LEU A C 1
ATOM 1515 O O . LEU A 1 196 ? 12.165 -14.647 1.022 1.00 94.06 196 LEU A O 1
ATOM 1519 N N . ASP A 1 197 ? 10.893 -12.917 1.732 1.00 94.12 197 ASP A N 1
ATOM 1520 C CA . ASP A 1 197 ? 9.790 -13.758 2.214 1.00 94.12 197 ASP A CA 1
ATOM 1521 C C . ASP A 1 197 ? 8.804 -14.076 1.076 1.00 94.12 197 ASP A C 1
ATOM 1523 O O . ASP A 1 197 ? 8.220 -13.209 0.438 1.00 94.12 197 ASP A O 1
ATOM 1527 N N . LYS A 1 198 ? 8.573 -15.366 0.826 1.00 95.31 198 LYS A N 1
ATOM 1528 C CA . LYS A 1 198 ? 7.663 -15.862 -0.230 1.00 95.31 198 LYS A CA 1
ATOM 1529 C C . LYS A 1 198 ? 6.353 -16.403 0.335 1.00 95.31 198 LYS A C 1
ATOM 1531 O O . LYS A 1 198 ? 5.567 -17.069 -0.350 1.00 95.31 198 LYS A O 1
ATOM 1536 N N . THR A 1 199 ? 6.156 -16.237 1.636 1.00 94.81 199 THR A N 1
ATOM 1537 C CA . THR A 1 199 ? 5.084 -16.882 2.378 1.00 94.81 199 THR A CA 1
ATOM 1538 C C . THR A 1 199 ? 3.804 -16.075 2.255 1.00 94.81 199 THR A C 1
ATOM 1540 O O . THR A 1 199 ? 3.756 -14.891 2.546 1.00 94.81 199 THR A O 1
ATOM 1543 N N . ASN A 1 200 ? 2.724 -16.754 1.878 1.00 96.31 200 ASN A N 1
ATOM 1544 C CA . ASN A 1 200 ? 1.374 -16.200 1.901 1.00 96.31 200 ASN A CA 1
ATOM 1545 C C . ASN A 1 200 ? 0.533 -17.011 2.884 1.00 96.31 200 ASN A C 1
ATOM 1547 O O . ASN A 1 200 ? -0.137 -17.959 2.460 1.00 96.31 200 ASN A O 1
ATOM 1551 N N . ASP A 1 201 ? 0.621 -16.639 4.158 1.00 97.38 201 ASP A N 1
ATOM 1552 C CA . ASP A 1 201 ? -0.138 -17.186 5.282 1.00 97.38 201 ASP A CA 1
ATOM 1553 C C . ASP A 1 201 ? -0.732 -15.991 6.041 1.00 97.38 201 ASP A C 1
ATOM 1555 O O . ASP A 1 201 ? -0.026 -15.319 6.785 1.00 97.38 201 ASP A O 1
ATOM 1559 N N . TYR A 1 202 ? -2.005 -15.664 5.828 1.00 97.94 202 TYR A N 1
ATOM 1560 C CA . TYR A 1 202 ? -2.599 -14.433 6.363 1.00 97.94 202 TYR A CA 1
ATOM 1561 C C . TYR A 1 202 ? -4.083 -14.587 6.677 1.00 97.94 202 TYR A C 1
ATOM 1563 O O . TYR A 1 202 ? -4.768 -15.465 6.166 1.00 97.94 202 TYR A O 1
ATOM 1571 N N . PHE A 1 203 ? -4.595 -13.721 7.534 1.00 98.44 203 PHE A N 1
ATOM 1572 C CA . PHE A 1 203 ? -6.016 -13.513 7.751 1.00 98.44 203 PHE A CA 1
ATOM 1573 C C . PHE A 1 203 ? -6.525 -12.481 6.747 1.00 98.44 203 PHE A C 1
ATOM 1575 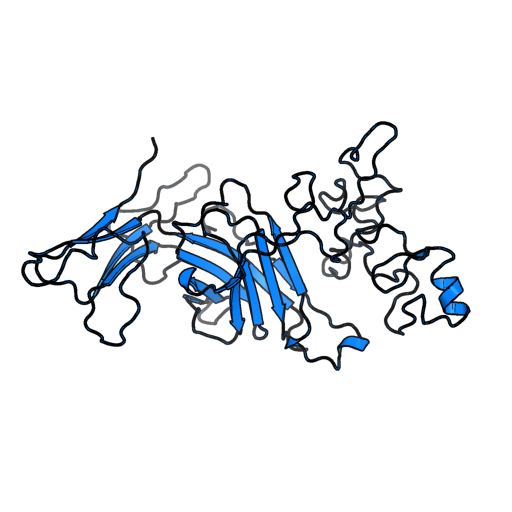O O . PHE A 1 203 ? -5.872 -11.465 6.549 1.00 98.44 203 PHE A O 1
ATOM 1582 N N . SER A 1 204 ? -7.679 -12.718 6.125 1.00 98.06 204 SER A N 1
ATOM 1583 C CA . SER A 1 204 ? -8.240 -11.844 5.091 1.00 98.06 204 SER A CA 1
ATOM 1584 C C . SER A 1 204 ? -9.697 -11.505 5.371 1.00 98.06 204 SER A C 1
ATOM 1586 O O . SER A 1 204 ? -10.504 -12.379 5.702 1.00 98.06 204 SER A O 1
ATOM 1588 N N . THR A 1 205 ? -10.058 -10.240 5.204 1.00 97.75 205 THR A N 1
ATOM 1589 C CA . THR A 1 205 ? -11.448 -9.784 5.202 1.00 97.75 205 THR A CA 1
ATOM 1590 C C . THR A 1 205 ? -11.664 -8.759 4.102 1.00 97.75 205 THR A C 1
ATOM 1592 O O . THR A 1 205 ? -10.723 -8.140 3.607 1.00 97.75 205 THR A O 1
ATOM 1595 N N . GLN A 1 206 ? -12.920 -8.570 3.718 1.00 96.75 206 GLN A N 1
ATOM 1596 C CA . GLN A 1 206 ? -13.289 -7.564 2.737 1.00 96.75 206 GLN A CA 1
ATOM 1597 C C . GLN A 1 206 ? -14.724 -7.099 2.934 1.00 96.75 206 GLN A C 1
ATOM 1599 O O . GLN A 1 206 ? -15.588 -7.876 3.346 1.00 96.75 206 GLN A O 1
ATOM 1604 N N . PHE A 1 207 ? -14.976 -5.830 2.629 1.00 94.69 207 PHE A N 1
ATOM 1605 C CA . PHE A 1 207 ? -16.309 -5.244 2.690 1.00 94.69 207 PHE A CA 1
ATOM 1606 C C . PHE A 1 207 ? -16.471 -4.123 1.663 1.00 94.69 207 PHE A C 1
ATOM 1608 O O . PHE A 1 207 ? -15.508 -3.485 1.231 1.00 94.69 207 PHE A O 1
ATOM 1615 N N . MET A 1 208 ? -17.716 -3.894 1.247 1.00 93.50 208 MET A N 1
ATOM 1616 C CA . MET A 1 208 ? -18.060 -2.749 0.403 1.00 93.50 208 MET A CA 1
ATOM 1617 C C . MET A 1 208 ? -18.053 -1.486 1.255 1.00 93.50 208 MET A C 1
ATOM 1619 O O . MET A 1 208 ? -18.576 -1.500 2.365 1.00 93.50 208 MET A O 1
ATOM 1623 N N . LEU A 1 209 ? -17.580 -0.360 0.722 1.00 91.25 209 LEU A N 1
ATOM 1624 C CA . LEU A 1 209 ? -17.673 0.910 1.450 1.00 91.25 209 LEU A CA 1
ATOM 1625 C C . LEU A 1 209 ? -19.124 1.344 1.693 1.00 91.25 209 LEU A C 1
ATOM 1627 O O . LEU A 1 209 ? -19.371 2.177 2.554 1.00 91.25 209 LEU A O 1
ATOM 1631 N N . THR A 1 210 ? -20.096 0.813 0.957 1.00 90.62 210 THR A N 1
ATOM 1632 C CA . THR A 1 210 ? -21.529 1.057 1.185 1.00 90.62 210 THR A CA 1
ATOM 1633 C C . THR A 1 210 ? -22.137 0.159 2.263 1.00 90.62 210 THR A C 1
ATOM 1635 O O . THR A 1 210 ? -23.280 0.380 2.657 1.00 90.62 210 THR A O 1
ATOM 1638 N N . ASP A 1 211 ? -21.399 -0.845 2.738 1.00 89.44 211 ASP A N 1
ATOM 1639 C CA . ASP A 1 211 ? -21.849 -1.757 3.783 1.00 89.44 211 ASP A CA 1
ATOM 1640 C C . ASP A 1 211 ? -21.838 -1.057 5.149 1.00 89.44 211 ASP A C 1
ATOM 1642 O O . ASP A 1 211 ? -20.894 -0.351 5.499 1.00 89.44 211 ASP A O 1
ATOM 1646 N N . THR A 1 212 ? -22.891 -1.261 5.936 1.00 89.25 212 THR A N 1
ATOM 1647 C CA . THR A 1 212 ? -23.007 -0.728 7.299 1.00 89.25 212 THR A CA 1
ATOM 1648 C C . THR A 1 212 ? -22.682 -1.765 8.372 1.00 89.25 212 THR A C 1
ATOM 1650 O O . THR A 1 212 ? -22.699 -1.424 9.548 1.00 89.25 212 THR A O 1
ATOM 1653 N N . THR A 1 213 ? -22.386 -3.015 7.999 1.00 91.31 213 THR A N 1
ATOM 1654 C CA . THR A 1 213 ? -22.127 -4.131 8.928 1.00 91.31 213 THR A CA 1
ATOM 1655 C C . THR A 1 213 ? -21.028 -3.800 9.937 1.00 91.31 213 THR A C 1
ATOM 1657 O O . THR A 1 213 ? -21.187 -4.057 11.127 1.00 91.31 213 THR A O 1
ATOM 1660 N N . TYR A 1 214 ? -19.946 -3.169 9.477 1.00 89.94 214 TYR A N 1
ATOM 1661 C CA . TYR A 1 214 ? -18.816 -2.766 10.320 1.00 89.94 214 TYR A CA 1
ATOM 1662 C C . TYR A 1 214 ? -18.803 -1.269 10.648 1.00 89.94 214 TYR A C 1
ATOM 1664 O O . TYR A 1 214 ? -17.821 -0.781 11.203 1.00 89.94 214 TYR A O 1
ATOM 1672 N N . LEU A 1 215 ? -19.853 -0.515 10.303 1.00 89.19 215 LEU A N 1
ATOM 1673 C CA . LEU A 1 215 ? -19.898 0.926 10.546 1.00 89.19 215 LEU A CA 1
ATOM 1674 C C . LEU A 1 215 ? -20.047 1.200 12.048 1.00 89.19 215 LEU A C 1
ATOM 1676 O O . LEU A 1 215 ? -21.072 0.889 12.651 1.00 89.19 215 LEU A O 1
ATOM 1680 N N . ALA A 1 216 ? -19.022 1.804 12.644 1.00 82.69 216 ALA A N 1
ATOM 1681 C CA . ALA A 1 216 ? -18.952 2.075 14.079 1.00 82.69 216 ALA A CA 1
ATOM 1682 C C . ALA A 1 216 ? -19.004 3.568 14.428 1.00 82.69 216 ALA A C 1
ATOM 1684 O O . ALA A 1 216 ? -19.209 3.911 15.592 1.00 82.69 216 ALA A O 1
ATOM 1685 N N . GLY A 1 217 ? -18.834 4.460 13.450 1.00 83.12 217 GLY A N 1
ATOM 1686 C CA . GLY A 1 217 ? -18.920 5.898 13.680 1.00 83.12 217 GLY A CA 1
ATOM 1687 C C . GLY A 1 217 ? -18.840 6.717 12.401 1.00 83.12 217 GLY A C 1
ATOM 1688 O O . GLY A 1 217 ? -18.340 6.255 11.378 1.00 83.12 217 GLY A O 1
ATOM 1689 N N . GLU A 1 218 ? -19.314 7.954 12.480 1.00 89.19 218 GLU A N 1
ATOM 1690 C CA . GLU A 1 218 ? -19.247 8.952 11.414 1.00 89.19 218 GLU A CA 1
ATOM 1691 C C . GLU A 1 218 ? -18.905 10.303 12.043 1.00 89.19 218 GLU A C 1
ATOM 1693 O O . GLU A 1 218 ? -19.201 10.535 13.218 1.00 89.19 218 GLU A O 1
ATOM 1698 N N . THR A 1 219 ? -18.267 11.200 11.291 1.00 84.25 219 THR A N 1
ATOM 1699 C CA . THR A 1 219 ? -18.025 12.563 11.790 1.00 84.25 219 THR A CA 1
ATOM 1700 C C . THR A 1 219 ? -18.965 13.569 11.144 1.00 84.25 219 THR A C 1
ATOM 1702 O O . THR A 1 219 ? -19.304 13.477 9.962 1.00 84.25 219 THR A O 1
ATOM 1705 N N . GLU A 1 220 ? -19.332 14.582 11.922 1.00 87.50 220 GLU A N 1
ATOM 1706 C CA . GLU A 1 220 ? -20.205 15.669 11.498 1.00 87.50 220 GLU A CA 1
ATOM 1707 C C . GLU A 1 220 ? -19.525 17.023 11.705 1.00 87.50 220 GLU A C 1
ATOM 1709 O O . GLU A 1 220 ? -18.766 17.236 12.655 1.00 87.50 220 GLU A O 1
ATOM 1714 N N . LYS A 1 221 ? -19.841 17.980 10.833 1.00 87.00 221 LYS A N 1
ATOM 1715 C CA . LYS A 1 221 ? -19.448 19.382 10.975 1.00 87.00 221 LYS A CA 1
ATOM 1716 C C . LYS A 1 221 ? -20.679 20.259 10.801 1.00 87.00 221 LYS A C 1
ATOM 1718 O O . LYS A 1 221 ? -21.263 20.308 9.727 1.00 87.00 221 LYS A O 1
ATOM 1723 N N . ASN A 1 222 ? -21.050 20.991 11.853 1.00 88.56 222 ASN A N 1
ATOM 1724 C CA . ASN A 1 222 ? -22.259 21.829 11.894 1.00 88.56 222 ASN A CA 1
ATOM 1725 C C . ASN A 1 222 ? -23.573 21.058 11.637 1.00 88.56 222 ASN A C 1
ATOM 1727 O O . ASN A 1 222 ? -24.511 21.632 11.092 1.00 88.56 222 ASN A O 1
ATOM 1731 N N . GLY A 1 223 ? -23.642 19.785 12.044 1.00 85.94 223 GLY A N 1
ATOM 1732 C CA . GLY A 1 223 ? -24.818 18.923 11.863 1.00 85.94 223 GLY A CA 1
ATOM 1733 C C . GLY A 1 223 ? -24.925 18.257 10.488 1.00 85.94 223 GLY A C 1
ATOM 1734 O O . GLY A 1 223 ? -25.925 17.601 10.226 1.00 85.94 223 GLY A O 1
ATOM 1735 N N . GLU A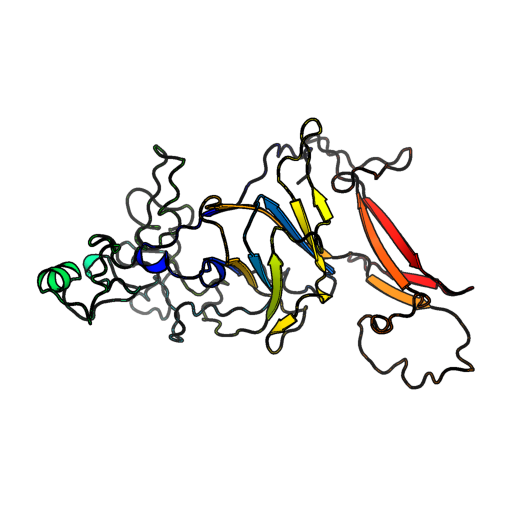 1 224 ? -23.916 18.416 9.626 1.00 90.25 224 GLU A N 1
ATOM 1736 C CA . GLU A 1 224 ? -23.832 17.737 8.330 1.00 90.25 224 GLU A CA 1
ATOM 1737 C C . GLU A 1 224 ? -22.697 16.697 8.344 1.00 90.25 224 GLU A C 1
ATOM 1739 O O . GLU A 1 224 ? -21.599 17.016 8.827 1.00 90.25 224 GLU A O 1
ATOM 1744 N N . PRO A 1 225 ? -22.908 15.480 7.805 1.00 89.38 225 PRO A N 1
ATOM 1745 C CA . PRO A 1 225 ? -21.860 14.469 7.683 1.00 89.38 225 PRO A CA 1
ATOM 1746 C C . PRO A 1 225 ? -20.674 14.973 6.856 1.00 89.38 225 PRO A C 1
ATOM 1748 O O . PRO A 1 225 ? -20.838 15.570 5.793 1.00 89.38 225 PRO A O 1
ATOM 1751 N N . THR A 1 226 ? -19.452 14.709 7.316 1.00 90.94 226 THR A N 1
ATOM 1752 C CA . THR A 1 226 ? -18.234 15.102 6.582 1.00 90.94 226 THR A CA 1
ATOM 1753 C C . THR A 1 226 ? -17.812 14.081 5.515 1.00 90.94 226 THR A C 1
ATOM 1755 O O . THR A 1 226 ? -16.925 14.365 4.706 1.00 90.94 226 THR A O 1
ATOM 1758 N N . GLY A 1 227 ? -18.409 12.883 5.546 1.00 91.12 227 GLY A N 1
ATOM 1759 C CA . GLY A 1 227 ? -18.043 11.72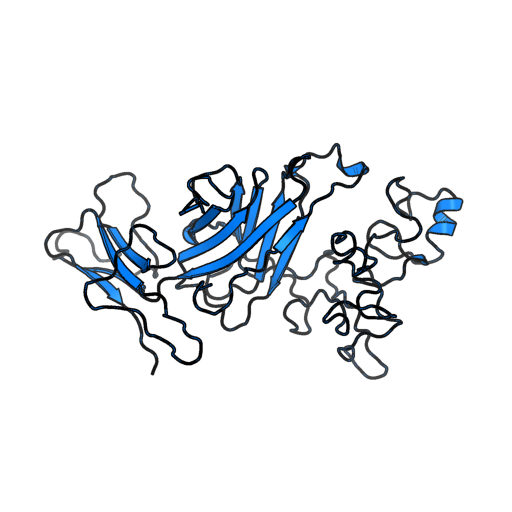4 4.728 1.00 91.12 227 GLY A CA 1
ATOM 1760 C C . GLY A 1 227 ? -17.011 10.784 5.366 1.00 91.12 227 GLY A C 1
ATOM 1761 O O . GLY A 1 227 ? -16.791 9.697 4.836 1.00 91.12 227 GLY A O 1
ATOM 1762 N N . TRP A 1 228 ? -16.395 11.160 6.493 1.00 93.00 228 TRP A N 1
ATOM 1763 C CA . TRP A 1 228 ? -15.509 10.268 7.249 1.00 93.00 228 TRP A CA 1
ATOM 1764 C C . TRP A 1 228 ? -16.299 9.254 8.065 1.00 93.00 228 TRP A C 1
ATOM 1766 O O . TRP A 1 228 ? -17.157 9.636 8.866 1.00 93.00 228 TRP A O 1
ATOM 1776 N N . ARG A 1 229 ? -15.947 7.981 7.899 1.00 92.19 229 ARG A N 1
ATOM 1777 C CA . ARG A 1 229 ? -16.603 6.834 8.520 1.00 92.19 229 ARG A CA 1
ATOM 1778 C C . ARG A 1 229 ? -15.568 5.911 9.153 1.00 92.19 229 ARG A C 1
ATOM 1780 O O . ARG A 1 229 ? -14.533 5.630 8.548 1.00 92.19 229 ARG A O 1
ATOM 1787 N N . LEU A 1 230 ? -15.851 5.458 10.367 1.00 92.50 230 LEU A N 1
ATOM 1788 C CA . LEU A 1 230 ? -15.077 4.458 11.088 1.00 92.50 230 LEU A CA 1
ATOM 1789 C C . LEU A 1 230 ? -15.667 3.084 10.806 1.00 92.50 230 LEU A C 1
ATOM 1791 O O . LEU A 1 230 ? -16.810 2.811 11.181 1.00 92.50 230 LEU A O 1
ATOM 1795 N N . PHE A 1 231 ? -14.865 2.213 10.210 1.00 92.94 231 PHE A N 1
ATOM 1796 C CA . PHE A 1 231 ? -15.173 0.796 10.107 1.00 92.94 231 PHE A CA 1
ATOM 1797 C C . PHE A 1 231 ? -14.398 0.032 11.177 1.00 92.94 231 PHE A C 1
ATOM 1799 O O . PHE A 1 231 ? -13.183 0.181 11.282 1.00 92.94 231 PHE A O 1
ATOM 1806 N N . ARG A 1 232 ? -15.105 -0.775 11.969 1.00 92.38 232 ARG A N 1
ATOM 1807 C CA . ARG A 1 232 ? -14.554 -1.637 13.018 1.00 92.38 232 ARG A CA 1
ATOM 1808 C C . ARG A 1 232 ? -14.883 -3.086 12.683 1.00 92.38 232 ARG A C 1
ATOM 1810 O O . ARG A 1 232 ? -16.015 -3.526 12.873 1.00 92.38 232 ARG A O 1
ATOM 1817 N N . VAL A 1 233 ? -13.889 -3.822 12.205 1.00 93.62 233 VAL A N 1
ATOM 1818 C CA . VAL A 1 233 ? -14.025 -5.226 11.810 1.00 93.62 233 VAL A CA 1
ATOM 1819 C C . VAL A 1 233 ? -13.517 -6.120 12.943 1.00 93.62 233 VAL A C 1
ATOM 1821 O O . VAL A 1 233 ? -12.352 -5.989 13.320 1.00 93.62 233 VAL A O 1
ATOM 1824 N N . PRO A 1 234 ? -14.334 -7.021 13.512 1.00 92.56 234 PRO A N 1
ATOM 1825 C CA . PRO A 1 234 ? -13.853 -8.014 14.468 1.00 92.56 234 PRO A CA 1
ATOM 1826 C C . PRO A 1 234 ? -12.765 -8.897 13.849 1.00 92.56 234 PRO A C 1
ATOM 1828 O O . PRO A 1 234 ? -12.927 -9.389 12.735 1.00 92.56 234 PRO A O 1
ATOM 1831 N N . LEU A 1 235 ? -11.672 -9.156 14.574 1.00 93.12 235 LEU A N 1
ATOM 1832 C CA . LEU A 1 235 ? -10.617 -10.060 14.094 1.00 93.12 235 LEU A CA 1
ATOM 1833 C C . LEU A 1 235 ? -11.143 -11.489 13.875 1.00 93.12 235 LEU A C 1
ATOM 1835 O O . LEU A 1 235 ? -10.658 -12.195 12.998 1.00 93.12 235 LEU A O 1
ATOM 1839 N N . SER A 1 236 ? -12.193 -11.892 14.602 1.00 91.75 236 SER A N 1
ATOM 1840 C CA . SER A 1 236 ? -12.903 -13.163 14.394 1.00 91.75 236 SER A CA 1
ATOM 1841 C C . SER A 1 236 ? -13.530 -13.315 13.008 1.00 91.75 236 SER A C 1
ATOM 1843 O O . SER A 1 236 ? -13.778 -14.440 12.581 1.00 91.75 236 SER A O 1
ATOM 1845 N N . ASP A 1 237 ? -13.793 -12.204 12.318 1.00 94.69 237 ASP A N 1
ATOM 1846 C CA . ASP A 1 237 ? -14.477 -12.201 11.024 1.00 94.69 237 ASP A CA 1
ATOM 1847 C C . ASP A 1 237 ? -13.479 -12.312 9.862 1.00 94.69 237 ASP A C 1
ATOM 1849 O O . ASP A 1 237 ? -13.873 -12.505 8.707 1.00 94.69 237 ASP A O 1
ATOM 1853 N N . PHE A 1 238 ? -12.176 -12.235 10.153 1.00 97.38 238 PHE A N 1
ATOM 1854 C CA . PHE A 1 238 ? -11.147 -12.502 9.166 1.00 97.38 238 PHE A CA 1
ATOM 1855 C C . PHE A 1 238 ? -11.036 -14.002 8.898 1.00 97.38 238 PHE A C 1
ATOM 1857 O O . PHE A 1 238 ? -10.926 -14.837 9.797 1.00 97.38 238 PHE A O 1
ATOM 1864 N N . LYS A 1 239 ? -11.004 -14.351 7.616 1.00 97.50 239 LYS A N 1
ATOM 1865 C CA . LYS A 1 239 ? -10.848 -15.724 7.152 1.00 97.50 239 LYS A CA 1
ATOM 1866 C C . LYS A 1 239 ? -9.373 -16.065 7.059 1.00 97.50 239 LYS A C 1
ATOM 1868 O O . LYS A 1 239 ? -8.605 -15.353 6.421 1.00 97.50 239 LYS A O 1
ATOM 1873 N N . GLN A 1 240 ? -8.991 -17.182 7.657 1.00 96.75 240 GLN A N 1
ATOM 1874 C CA . GLN A 1 240 ? -7.629 -17.689 7.570 1.00 96.75 240 GLN A CA 1
ATOM 1875 C C . GLN A 1 240 ? -7.327 -18.179 6.145 1.00 96.75 240 GLN A C 1
ATOM 1877 O O . GLN A 1 240 ? -8.041 -19.020 5.592 1.00 96.75 240 GLN A O 1
ATOM 1882 N N . VAL A 1 241 ? -6.246 -17.670 5.563 1.00 93.62 241 VAL A N 1
ATOM 1883 C CA . VAL A 1 241 ? -5.639 -18.137 4.319 1.00 93.62 241 VAL A CA 1
ATOM 1884 C C . VAL A 1 241 ? -4.410 -18.956 4.697 1.00 93.62 241 VAL A C 1
ATOM 1886 O O . VAL A 1 241 ? -3.425 -18.428 5.204 1.00 93.62 241 VAL A O 1
ATOM 1889 N N . LYS A 1 242 ? -4.496 -20.269 4.452 1.00 92.44 242 LYS A N 1
ATOM 1890 C CA . LYS A 1 242 ? -3.507 -21.288 4.844 1.00 92.44 242 LYS A CA 1
ATOM 1891 C C . LYS A 1 242 ? -3.330 -21.410 6.362 1.00 92.44 242 LYS A C 1
ATOM 1893 O O . LYS A 1 242 ? -4.288 -21.796 7.024 1.00 92.44 242 LYS A O 1
ATOM 1898 N N . ASN A 1 243 ? -2.121 -21.206 6.890 1.00 91.56 243 ASN A N 1
ATOM 1899 C CA . ASN A 1 243 ? -1.765 -21.567 8.258 1.00 91.56 243 ASN A CA 1
ATOM 1900 C C . ASN A 1 243 ? -1.032 -20.423 8.964 1.00 91.56 243 ASN A C 1
ATOM 1902 O O . ASN A 1 243 ? 0.187 -20.306 8.874 1.00 91.56 243 ASN A O 1
ATOM 1906 N N . ILE A 1 244 ? -1.793 -19.618 9.697 1.00 95.19 244 ILE A N 1
ATOM 1907 C CA . ILE A 1 244 ? -1.280 -18.515 10.512 1.00 95.19 244 ILE A CA 1
ATOM 1908 C C . ILE A 1 244 ? -2.031 -18.402 11.837 1.00 95.19 244 ILE A C 1
ATOM 1910 O O . ILE A 1 244 ? -3.214 -18.721 11.916 1.00 95.19 244 ILE A O 1
ATOM 1914 N N . GLU A 1 245 ? -1.342 -17.912 12.859 1.00 94.50 245 GLU A N 1
ATOM 1915 C CA . GLU A 1 245 ? -1.884 -17.607 14.177 1.00 94.50 245 GLU A CA 1
ATOM 1916 C C . GLU A 1 245 ? -1.729 -16.108 14.475 1.00 94.50 245 GLU A C 1
ATOM 1918 O O . GLU A 1 245 ? -0.849 -15.435 13.935 1.00 94.50 245 GLU A O 1
ATOM 1923 N N . TRP A 1 246 ? -2.564 -15.574 15.369 1.00 94.06 246 TRP A N 1
ATOM 1924 C CA . TRP A 1 246 ? -2.563 -14.146 15.721 1.00 94.06 246 TRP A CA 1
ATOM 1925 C C . TRP A 1 246 ? -1.294 -13.664 16.442 1.00 94.06 246 TRP A C 1
ATOM 1927 O O . TRP A 1 246 ? -1.153 -12.470 16.663 1.00 94.06 246 TRP A O 1
ATOM 1937 N N . ASN A 1 247 ? -0.371 -14.553 16.812 1.00 92.44 247 ASN A N 1
ATOM 1938 C CA . ASN A 1 247 ? 0.893 -14.193 17.460 1.00 92.44 247 ASN A CA 1
ATOM 1939 C C . ASN A 1 247 ? 2.035 -13.871 16.479 1.00 92.44 247 ASN A C 1
ATOM 1941 O O . ASN A 1 247 ? 3.152 -13.592 16.914 1.00 92.44 247 ASN A O 1
ATOM 1945 N N . GLU A 1 248 ? 1.785 -13.955 15.170 1.00 92.75 248 GLU A N 1
ATOM 1946 C CA . GLU A 1 248 ? 2.809 -13.760 14.141 1.00 92.75 248 GLU A CA 1
ATOM 1947 C C . GLU A 1 248 ? 2.299 -12.922 12.956 1.00 92.75 248 GLU A C 1
ATOM 1949 O O . GLU A 1 248 ? 2.520 -13.253 11.789 1.00 92.75 248 GLU A O 1
ATOM 1954 N N . ILE A 1 249 ? 1.598 -11.825 13.250 1.00 96.62 249 ILE A N 1
ATOM 1955 C CA . ILE A 1 249 ? 1.113 -10.885 12.232 1.00 96.62 249 ILE A CA 1
ATOM 1956 C C . ILE A 1 249 ? 2.256 -9.949 11.837 1.00 96.62 249 ILE A C 1
ATOM 1958 O O . ILE A 1 249 ? 2.599 -9.048 12.590 1.00 96.62 249 ILE A O 1
ATOM 1962 N N . ARG A 1 250 ? 2.869 -10.161 10.668 1.00 95.62 250 ARG A N 1
ATOM 1963 C CA . ARG A 1 250 ? 4.066 -9.410 10.248 1.00 95.62 250 ARG A CA 1
ATOM 1964 C C . ARG A 1 250 ? 3.791 -8.275 9.276 1.00 95.62 250 ARG A C 1
ATOM 1966 O O . ARG A 1 250 ? 4.504 -7.285 9.306 1.00 95.62 250 ARG A O 1
ATOM 1973 N N . TYR A 1 251 ? 2.769 -8.406 8.445 1.00 97.12 251 TYR A N 1
ATOM 1974 C CA . TYR A 1 251 ? 2.433 -7.475 7.379 1.00 97.12 251 TYR A CA 1
ATOM 1975 C C . TYR A 1 251 ? 0.956 -7.119 7.432 1.00 97.12 251 TYR A C 1
ATOM 1977 O O . TYR A 1 251 ? 0.103 -7.931 7.814 1.00 97.12 251 TYR A O 1
ATOM 1985 N N . VAL A 1 252 ? 0.672 -5.906 6.975 1.00 97.12 252 VAL A N 1
ATOM 1986 C CA . VAL A 1 252 ? -0.668 -5.437 6.643 1.00 97.12 252 VAL A CA 1
ATOM 1987 C C . VAL A 1 252 ? -0.680 -5.118 5.158 1.00 97.12 252 VAL A C 1
ATOM 1989 O O . VAL A 1 252 ? 0.129 -4.313 4.697 1.00 97.12 252 VAL A O 1
ATOM 1992 N N . ARG A 1 253 ? -1.609 -5.717 4.413 1.00 97.31 253 ARG A N 1
ATOM 1993 C CA . ARG A 1 253 ? -1.899 -5.330 3.030 1.00 97.31 253 ARG A CA 1
ATOM 1994 C C . ARG A 1 253 ? -3.304 -4.783 2.943 1.00 97.31 253 ARG A C 1
ATOM 1996 O O . ARG A 1 253 ? -4.271 -5.426 3.348 1.00 97.31 253 ARG A O 1
ATOM 2003 N N . LEU A 1 254 ? -3.398 -3.597 2.371 1.00 95.88 254 LEU A N 1
ATOM 2004 C CA . LEU A 1 254 ? -4.648 -2.988 1.980 1.00 95.88 254 LEU A CA 1
ATOM 2005 C C . LEU A 1 254 ? -4.775 -3.089 0.468 1.00 95.88 254 LEU A C 1
ATOM 2007 O O . LEU A 1 254 ? -3.862 -2.669 -0.232 1.00 95.88 254 LEU A O 1
ATOM 2011 N N . ALA A 1 255 ? -5.899 -3.583 -0.038 1.00 94.69 255 ALA A N 1
ATOM 2012 C CA . ALA A 1 255 ? -6.204 -3.532 -1.462 1.00 94.69 255 ALA A CA 1
ATOM 2013 C C . ALA A 1 255 ? -7.602 -2.968 -1.711 1.00 94.69 255 ALA A C 1
ATOM 2015 O O . ALA A 1 255 ? -8.524 -3.156 -0.918 1.00 94.69 255 ALA A O 1
ATOM 2016 N N . ILE A 1 256 ? -7.761 -2.259 -2.823 1.00 92.31 256 ILE A N 1
ATOM 2017 C CA . ILE A 1 256 ? -9.027 -1.646 -3.219 1.00 92.31 256 ILE A CA 1
ATOM 2018 C C . ILE A 1 256 ? -9.395 -2.131 -4.609 1.00 92.31 256 ILE A C 1
ATOM 2020 O O . ILE A 1 256 ? -8.564 -2.134 -5.510 1.00 92.31 256 ILE A O 1
ATOM 2024 N N . THR A 1 257 ? -10.663 -2.488 -4.767 1.00 91.94 257 THR A N 1
ATOM 2025 C CA . THR A 1 257 ? -11.290 -2.927 -6.022 1.00 91.94 257 THR A CA 1
ATOM 2026 C C . THR A 1 257 ? -12.585 -2.155 -6.242 1.00 91.94 257 THR A C 1
ATOM 2028 O O . THR A 1 257 ? -13.135 -1.570 -5.304 1.00 91.94 257 THR A O 1
ATOM 2031 N N . GLY A 1 258 ? -13.093 -2.135 -7.473 1.00 87.25 258 GLY A N 1
ATOM 2032 C CA . GLY A 1 258 ? -14.448 -1.653 -7.744 1.00 87.25 258 GLY A CA 1
ATOM 2033 C C . GLY A 1 258 ? -14.654 -0.149 -7.541 1.00 87.25 258 GLY A C 1
ATOM 2034 O O . GLY A 1 258 ? -15.793 0.277 -7.344 1.00 87.25 258 GLY A O 1
ATOM 2035 N N . LEU A 1 259 ? -13.583 0.656 -7.555 1.00 82.12 259 LEU A N 1
ATOM 2036 C CA . LEU A 1 259 ? -13.703 2.116 -7.544 1.00 82.12 259 LEU A CA 1
ATOM 2037 C C . LEU A 1 259 ? -14.415 2.573 -8.816 1.00 82.12 259 LEU A C 1
ATOM 2039 O O . LEU A 1 259 ? -14.041 2.192 -9.928 1.00 82.12 259 LEU A O 1
ATOM 2043 N N . ASP A 1 260 ? -15.460 3.380 -8.655 1.00 68.25 260 ASP A N 1
ATOM 2044 C CA . ASP A 1 260 ? -16.204 3.876 -9.802 1.00 68.25 260 ASP A CA 1
ATOM 2045 C C . ASP A 1 260 ? -15.426 4.971 -10.566 1.00 68.25 260 ASP A C 1
ATOM 2047 O O . ASP A 1 260 ? -14.484 5.595 -10.079 1.00 68.25 260 ASP A O 1
ATOM 2051 N N . SER A 1 261 ? -15.832 5.227 -11.812 1.00 64.88 261 SER A N 1
ATOM 2052 C CA . SER A 1 261 ? -15.165 6.212 -12.681 1.00 64.88 261 SER A CA 1
ATOM 2053 C C . SER A 1 261 ? -15.231 7.674 -12.190 1.00 64.88 261 SER A C 1
ATOM 2055 O O . SER A 1 261 ? -14.486 8.524 -12.695 1.00 64.88 261 SER A O 1
ATOM 2057 N N . VAL A 1 262 ? -16.124 7.975 -11.240 1.00 59.22 262 VAL A N 1
ATOM 2058 C CA . VAL A 1 262 ? -16.342 9.293 -10.627 1.00 59.22 262 VAL A CA 1
ATOM 2059 C C . VAL A 1 262 ? -15.412 9.458 -9.422 1.00 59.22 262 VAL A C 1
ATOM 2061 O O . VAL A 1 262 ? -14.702 10.463 -9.324 1.00 59.22 262 VAL A O 1
ATOM 2064 N N . GLN A 1 263 ? -15.351 8.453 -8.552 1.00 60.19 263 GLN A N 1
ATOM 2065 C CA . GLN A 1 263 ? -14.503 8.405 -7.376 1.00 60.19 263 GLN A CA 1
ATOM 2066 C C . GLN A 1 263 ? -13.153 7.761 -7.704 1.00 60.19 263 GLN A C 1
ATOM 2068 O O . GLN A 1 263 ? -12.897 6.580 -7.499 1.00 60.19 263 GLN A O 1
ATOM 2073 N N . LYS A 1 264 ? -12.226 8.603 -8.157 1.00 72.38 264 LYS A N 1
ATOM 2074 C CA . LYS A 1 264 ? -10.854 8.192 -8.493 1.00 72.38 264 LYS A CA 1
ATOM 2075 C C . LYS A 1 264 ? -9.926 8.064 -7.286 1.00 72.38 264 LYS A C 1
ATOM 2077 O O . LYS A 1 264 ? -8.721 7.931 -7.482 1.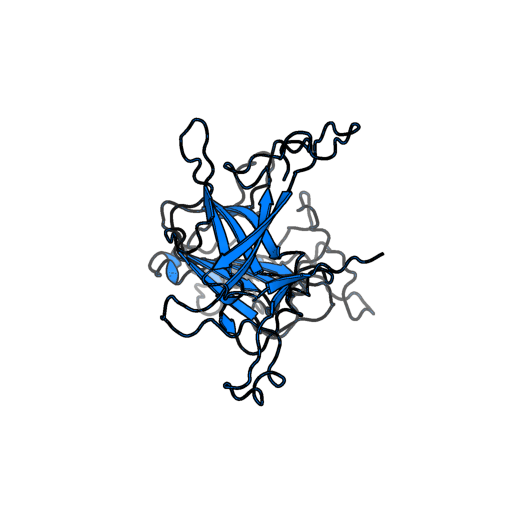00 72.38 264 LYS A O 1
ATOM 2082 N N . HIS A 1 265 ? -10.434 8.206 -6.061 1.00 82.88 265 HIS A N 1
ATOM 2083 C CA . HIS A 1 265 ? -9.598 8.107 -4.869 1.00 82.88 265 HIS A CA 1
ATOM 2084 C C . HIS A 1 265 ? -10.344 7.657 -3.609 1.00 82.88 265 HIS A C 1
ATOM 2086 O O . HIS A 1 265 ? -11.544 7.890 -3.465 1.00 82.88 265 HIS A O 1
ATOM 2092 N N . LEU A 1 266 ? -9.601 7.045 -2.688 1.00 90.50 266 LEU A N 1
ATOM 2093 C CA . LEU A 1 266 ? -10.008 6.744 -1.317 1.00 90.50 266 LEU A CA 1
ATOM 2094 C C . LEU A 1 266 ? -9.102 7.513 -0.351 1.00 90.50 266 LEU A C 1
ATOM 2096 O O . LEU A 1 266 ? -7.888 7.540 -0.539 1.00 90.50 266 LEU A O 1
ATOM 2100 N N . GLU A 1 267 ? -9.681 8.125 0.677 1.00 93.50 267 GLU A N 1
ATOM 2101 C CA . GLU A 1 267 ? -8.934 8.830 1.723 1.00 93.50 267 GLU A CA 1
ATOM 2102 C C . GLU A 1 267 ? -8.928 7.992 3.009 1.00 93.50 267 GLU A C 1
ATOM 2104 O O . GLU A 1 267 ? -9.979 7.518 3.447 1.00 93.50 267 GLU A O 1
ATOM 2109 N N . ILE A 1 268 ? -7.755 7.819 3.620 1.00 95.19 268 ILE A N 1
ATOM 2110 C CA . ILE A 1 268 ? -7.556 7.041 4.850 1.00 95.19 268 ILE A CA 1
ATOM 2111 C C . ILE A 1 268 ? -6.860 7.925 5.875 1.00 95.19 268 ILE A C 1
ATOM 2113 O O . ILE A 1 268 ? -5.740 8.376 5.649 1.00 95.19 268 ILE A O 1
ATOM 2117 N N . ALA A 1 269 ? -7.521 8.179 7.002 1.00 93.44 269 ALA A N 1
ATOM 2118 C CA . ALA A 1 269 ? -6.959 9.012 8.067 1.00 93.44 269 ALA A CA 1
ATOM 2119 C C . ALA A 1 269 ? -6.218 8.188 9.125 1.00 93.44 269 ALA A C 1
ATOM 2121 O O . ALA A 1 269 ? -5.318 8.692 9.792 1.00 93.44 269 ALA A O 1
ATOM 2122 N N . LYS A 1 270 ? -6.640 6.937 9.344 1.00 91.69 270 LYS A N 1
ATOM 2123 C CA . LYS A 1 270 ? -6.095 6.095 10.411 1.00 91.69 270 LYS A CA 1
ATOM 2124 C C . LYS A 1 270 ? -6.427 4.625 10.189 1.00 91.69 270 LYS A C 1
ATOM 2126 O O . LYS A 1 270 ? -7.547 4.323 9.782 1.00 91.69 270 LYS A O 1
ATOM 2131 N N . MET A 1 271 ? -5.486 3.748 10.524 1.00 92.12 271 MET A N 1
ATOM 2132 C CA . MET A 1 271 ? -5.651 2.295 10.608 1.00 92.12 271 MET A CA 1
ATOM 2133 C C . MET A 1 271 ? -5.036 1.803 11.913 1.00 92.12 271 MET A C 1
ATOM 2135 O O . MET A 1 271 ? -3.931 2.225 12.248 1.00 92.12 271 MET A O 1
ATOM 2139 N N . GLU A 1 272 ? -5.728 0.929 12.640 1.00 90.50 272 GLU A N 1
ATOM 2140 C CA . GLU A 1 272 ? -5.231 0.350 13.890 1.00 90.50 272 GLU A CA 1
ATOM 2141 C C . GLU A 1 272 ? -5.749 -1.072 14.094 1.00 90.50 272 GLU A C 1
ATOM 2143 O O . GLU A 1 272 ? -6.906 -1.376 13.810 1.00 90.50 272 GLU A O 1
ATOM 2148 N N . ILE A 1 273 ? -4.912 -1.929 14.673 1.00 90.75 273 ILE A N 1
ATOM 2149 C CA . ILE A 1 273 ? -5.377 -3.157 15.312 1.00 90.75 273 ILE A CA 1
ATOM 2150 C C . ILE A 1 273 ? -5.580 -2.819 16.787 1.00 90.75 273 ILE A C 1
ATOM 2152 O O . ILE A 1 273 ? -4.635 -2.468 17.493 1.00 90.75 273 ILE A O 1
ATOM 2156 N N . VAL A 1 274 ? -6.828 -2.863 17.242 1.00 86.69 274 VAL A N 1
ATOM 2157 C CA . VAL A 1 274 ? -7.204 -2.469 18.597 1.00 86.69 274 VAL A CA 1
ATOM 2158 C C . VAL A 1 274 ? -7.642 -3.678 19.411 1.00 86.69 274 VAL A C 1
ATOM 2160 O O . VAL A 1 274 ? -8.434 -4.528 18.992 1.00 86.69 274 VAL A O 1
ATOM 2163 N N . GLY A 1 275 ? -7.115 -3.740 20.624 1.00 75.56 275 GLY A N 1
ATOM 2164 C CA . GLY A 1 275 ? -7.456 -4.735 21.624 1.00 75.56 275 GLY A CA 1
ATOM 2165 C C . GLY A 1 275 ? -8.022 -4.099 22.876 1.00 75.56 275 GLY A C 1
ATOM 2166 O O . GLY A 1 275 ? -8.111 -2.878 23.015 1.00 75.56 275 GLY A O 1
ATOM 2167 N N . ASN A 1 276 ? -8.384 -4.957 23.819 1.00 67.06 276 ASN A N 1
ATOM 2168 C CA . ASN A 1 276 ? -8.625 -4.516 25.178 1.00 67.06 276 ASN A CA 1
ATOM 2169 C C . ASN A 1 276 ? -7.445 -4.958 26.042 1.00 67.06 276 ASN A C 1
ATOM 2171 O O . ASN A 1 276 ? -7.117 -6.138 26.072 1.00 67.06 276 ASN A O 1
ATOM 2175 N N . GLU A 1 277 ? -6.850 -4.032 26.796 1.00 70.19 277 GLU A N 1
ATOM 2176 C CA . GLU A 1 277 ? -5.849 -4.372 27.819 1.00 70.19 277 GLU A CA 1
ATOM 2177 C C . GLU A 1 277 ? -6.425 -5.283 28.923 1.00 70.19 277 GLU A C 1
ATOM 2179 O O . GLU A 1 277 ? -5.686 -5.860 29.722 1.00 70.19 277 GLU A O 1
ATOM 2184 N N . TRP A 1 278 ? -7.755 -5.376 29.001 1.00 74.12 278 TRP A N 1
ATOM 2185 C CA . TRP A 1 278 ? -8.485 -6.305 29.848 1.00 74.12 278 TRP A CA 1
ATOM 2186 C C . TRP A 1 278 ? -8.869 -7.567 29.070 1.00 74.12 278 TRP A C 1
ATOM 2188 O O . TRP A 1 278 ? -9.699 -7.535 28.158 1.00 74.12 278 TRP A O 1
ATOM 2198 N N . GLN A 1 279 ? -8.307 -8.691 29.500 1.00 73.44 279 GLN A N 1
ATOM 2199 C CA . GLN A 1 279 ? -8.608 -10.034 29.021 1.00 73.44 279 GLN A CA 1
ATOM 2200 C C . GLN A 1 279 ? -9.910 -10.553 29.635 1.00 73.44 279 GLN A C 1
ATOM 2202 O O . GLN A 1 279 ? -10.095 -10.506 30.852 1.00 73.44 279 GLN A O 1
ATOM 2207 N N . GLU A 1 280 ? -10.803 -11.082 28.803 1.00 77.94 280 GLU A N 1
ATOM 2208 C CA . GLU A 1 280 ? -12.000 -11.801 29.243 1.00 77.94 280 GLU A CA 1
ATOM 2209 C C . GLU A 1 280 ? -11.605 -13.201 29.725 1.00 77.94 280 GLU A C 1
ATOM 2211 O O . GLU A 1 280 ? -11.161 -14.036 28.946 1.00 77.94 280 GLU A O 1
ATOM 2216 N N . MET A 1 281 ? -11.781 -13.470 31.017 1.00 77.00 281 MET A N 1
ATOM 2217 C CA . MET A 1 281 ? -11.490 -14.775 31.624 1.00 77.00 281 MET A CA 1
ATOM 2218 C C . MET A 1 281 ? -12.718 -15.703 31.638 1.00 77.00 281 MET A C 1
ATOM 2220 O O . MET A 1 281 ? -12.642 -16.822 32.143 1.00 77.00 281 MET A O 1
ATOM 2224 N N . GLY A 1 282 ? -13.850 -15.239 31.098 1.00 73.50 282 GLY A N 1
ATOM 2225 C CA . GLY A 1 282 ? -15.114 -15.971 31.026 1.00 73.50 282 GLY A CA 1
ATOM 2226 C C . GLY A 1 282 ? -16.037 -15.763 32.232 1.00 73.50 282 GLY A C 1
ATOM 2227 O O . GLY A 1 282 ? -15.852 -14.854 33.045 1.00 73.50 282 GLY A O 1
ATOM 2228 N N . ILE A 1 283 ? -17.068 -16.606 32.319 1.00 75.56 283 ILE A N 1
ATOM 2229 C CA . ILE A 1 283 ? -18.116 -16.577 33.349 1.00 75.56 283 ILE A CA 1
ATOM 2230 C C . ILE A 1 283 ? -17.926 -17.752 34.321 1.00 75.56 283 ILE A C 1
ATOM 2232 O O . ILE A 1 283 ? -17.749 -18.892 33.901 1.00 75.56 283 ILE A O 1
ATOM 2236 N N . VAL A 1 284 ? -18.001 -17.493 35.630 1.00 73.38 284 VAL A N 1
ATOM 2237 C CA . VAL A 1 284 ? -17.787 -18.478 36.705 1.00 73.38 284 VAL A CA 1
ATOM 2238 C C . VAL A 1 284 ? -18.976 -18.538 37.678 1.00 73.38 284 VAL A C 1
ATOM 2240 O O . VAL A 1 284 ? -19.308 -17.538 38.306 1.00 73.38 284 VAL A O 1
ATOM 2243 N N . GLY A 1 285 ? -19.572 -19.726 37.855 1.00 57.91 285 GLY A N 1
ATOM 2244 C CA . GLY A 1 285 ? -20.660 -20.072 38.804 1.00 57.91 285 GLY A CA 1
ATOM 2245 C C . GLY A 1 285 ? -21.744 -20.903 38.093 1.00 57.91 285 GLY A C 1
ATOM 2246 O O . GLY A 1 285 ? -22.134 -20.522 37.002 1.00 57.91 285 GLY A O 1
ATOM 2247 N N . LEU A 1 286 ? -22.257 -22.061 38.537 1.00 52.00 286 LEU A N 1
ATOM 2248 C CA . LEU A 1 286 ? -22.365 -22.787 39.817 1.00 52.00 286 LEU A CA 1
ATOM 2249 C C . LEU A 1 286 ? -22.290 -24.323 39.588 1.00 52.00 286 LEU A C 1
ATOM 2251 O O . LEU A 1 286 ? -22.401 -24.774 38.456 1.00 52.00 286 LEU A O 1
ATOM 2255 N N . ASP A 1 287 ? -22.162 -25.089 40.688 1.00 48.91 287 ASP A N 1
ATOM 2256 C CA . ASP A 1 287 ? -22.366 -26.550 40.865 1.00 48.91 287 ASP A CA 1
ATOM 2257 C C . ASP A 1 287 ? -22.805 -27.348 39.617 1.00 48.91 287 ASP A C 1
ATOM 2259 O O . ASP A 1 287 ? -23.982 -27.436 39.270 1.00 48.91 287 ASP A O 1
ATOM 2263 N N . ILE A 1 288 ? -21.823 -27.977 38.973 1.00 47.69 288 ILE A N 1
ATOM 2264 C CA . ILE A 1 288 ? -21.947 -28.671 37.689 1.00 47.69 288 ILE A CA 1
ATOM 2265 C C . ILE A 1 288 ? -22.364 -30.140 37.895 1.00 47.69 288 ILE A C 1
ATOM 2267 O O . ILE A 1 288 ? -21.901 -31.050 37.213 1.00 47.69 288 ILE A O 1
ATOM 2271 N N . SER A 1 289 ? -23.227 -30.413 38.875 1.00 43.44 289 SER A N 1
ATOM 2272 C CA . SER A 1 289 ? -23.624 -31.782 39.238 1.00 43.44 289 SER A CA 1
ATOM 2273 C C . SER A 1 289 ? -24.579 -32.452 38.236 1.00 43.44 289 SER A C 1
ATOM 2275 O O . SER A 1 289 ? -24.949 -33.609 38.436 1.00 43.44 289 SER A O 1
ATOM 2277 N N . HIS A 1 290 ? -24.981 -31.767 37.158 1.00 44.38 290 HIS A N 1
ATOM 2278 C CA . HIS A 1 290 ? -25.836 -32.313 36.088 1.00 44.38 290 HIS A CA 1
ATOM 2279 C C . HIS A 1 290 ? -25.280 -32.152 34.666 1.00 44.38 290 HIS A C 1
ATOM 2281 O O . HIS A 1 290 ? -25.927 -32.600 33.722 1.00 44.38 290 HIS A O 1
ATOM 2287 N N . PHE A 1 291 ? -24.083 -31.587 34.496 1.00 45.00 291 PHE A N 1
ATOM 2288 C CA . PHE A 1 291 ? -23.438 -31.489 33.188 1.00 45.00 291 PHE A CA 1
ATOM 2289 C C . PHE A 1 291 ? -22.075 -32.175 33.232 1.00 45.00 291 PHE A C 1
ATOM 2291 O O . PHE A 1 291 ? -21.285 -31.971 34.151 1.00 45.00 291 PHE A O 1
ATOM 2298 N N . ASP A 1 292 ? -21.830 -33.046 32.256 1.00 40.72 292 ASP A N 1
ATOM 2299 C CA . ASP A 1 292 ? -20.575 -33.772 32.112 1.00 40.72 292 ASP A CA 1
ATOM 2300 C C . ASP A 1 292 ? -19.424 -32.778 31.886 1.00 40.72 292 ASP A C 1
ATOM 2302 O O . ASP A 1 292 ? -19.259 -32.191 30.819 1.00 40.72 292 ASP A O 1
ATOM 2306 N N . THR A 1 293 ? -18.638 -32.566 32.938 1.00 44.94 293 THR A N 1
ATOM 2307 C CA . THR A 1 293 ? -17.493 -31.647 32.967 1.00 44.94 293 THR A CA 1
ATOM 2308 C C . THR A 1 293 ? -16.220 -32.258 32.402 1.00 44.94 293 THR A C 1
ATOM 2310 O O . THR A 1 293 ? -15.173 -31.610 32.406 1.00 44.94 293 THR A O 1
ATOM 2313 N N . SER A 1 294 ? -16.273 -33.481 31.870 1.00 40.97 294 SER A N 1
ATOM 2314 C CA . SER A 1 294 ? -15.097 -34.122 31.279 1.00 40.97 294 SER A CA 1
ATOM 2315 C C . SER A 1 294 ? -14.611 -33.445 29.985 1.00 40.97 294 SER A C 1
ATOM 2317 O O . SER A 1 294 ? -13.458 -33.634 29.602 1.00 40.97 294 SER A O 1
ATOM 2319 N N . GLY A 1 295 ? -15.430 -32.586 29.359 1.00 38.84 295 GLY A N 1
ATOM 2320 C CA . GLY A 1 295 ? -15.037 -31.749 28.215 1.00 38.84 295 GLY A CA 1
ATOM 2321 C C . GLY A 1 295 ? -14.469 -30.363 28.566 1.00 38.84 295 GLY A C 1
ATOM 2322 O O . GLY A 1 295 ? -13.885 -29.718 27.699 1.00 38.84 295 GLY A O 1
ATOM 2323 N N . PHE A 1 296 ? -14.605 -29.903 29.818 1.00 39.97 296 PHE A N 1
ATOM 2324 C CA . PHE A 1 296 ? -14.369 -28.500 30.209 1.00 39.97 296 PHE A CA 1
ATOM 2325 C C . PHE A 1 296 ? -12.895 -28.093 30.332 1.00 39.97 296 PHE A C 1
ATOM 2327 O O . PHE A 1 296 ? -12.572 -26.918 30.206 1.00 39.97 296 PHE A O 1
ATOM 2334 N N . PHE A 1 297 ? -11.986 -29.039 30.572 1.00 37.28 297 PHE A N 1
ATOM 2335 C CA . PHE A 1 297 ? -10.562 -28.733 30.782 1.00 37.28 297 PHE A CA 1
ATOM 2336 C C . PHE A 1 297 ? -9.684 -29.015 29.554 1.00 37.28 297 PHE A C 1
ATOM 2338 O O . PHE A 1 297 ? -8.465 -28.884 29.627 1.00 37.28 297 PHE A O 1
ATOM 2345 N N . GLY A 1 298 ? -10.284 -29.435 28.434 1.00 33.56 298 GLY A N 1
ATOM 2346 C CA . GLY A 1 298 ? -9.555 -30.062 27.331 1.00 33.56 298 GLY A CA 1
ATOM 2347 C C . GLY A 1 298 ? -9.387 -29.252 26.047 1.00 33.56 298 GLY A C 1
ATOM 2348 O O . GLY A 1 298 ? -8.724 -29.755 25.142 1.00 33.56 298 GLY A O 1
ATOM 2349 N N . ARG A 1 299 ? -9.970 -28.055 25.900 1.00 33.81 299 ARG A N 1
ATOM 2350 C CA . ARG A 1 299 ? -9.856 -27.297 24.641 1.00 33.81 299 ARG A CA 1
ATOM 2351 C C . ARG A 1 299 ? -9.626 -25.806 24.871 1.00 33.81 299 ARG A C 1
ATOM 2353 O O . ARG A 1 299 ? -10.495 -25.113 25.372 1.00 33.81 299 ARG A O 1
ATOM 2360 N N . HIS A 1 300 ? -8.406 -25.403 24.519 1.00 33.75 300 HIS A N 1
ATOM 2361 C CA . HIS A 1 300 ? -7.956 -24.109 24.009 1.00 33.75 300 HIS A CA 1
ATOM 2362 C C . HIS A 1 300 ? -8.835 -22.873 24.255 1.00 33.75 300 HIS A C 1
ATOM 2364 O O . HIS A 1 300 ? -9.940 -22.763 23.739 1.00 33.75 300 HIS A O 1
ATOM 2370 N N . PHE A 1 301 ? -8.227 -21.915 24.959 1.00 37.38 301 PHE A N 1
ATOM 2371 C CA . PHE A 1 301 ? -8.415 -20.467 24.853 1.00 37.38 301 PHE A CA 1
ATOM 2372 C C . PHE A 1 301 ? -9.118 -20.028 23.558 1.00 37.38 301 PHE A C 1
ATOM 2374 O O . PHE A 1 301 ? -8.568 -20.175 22.470 1.00 37.38 301 PHE A O 1
ATOM 2381 N N . GLY A 1 302 ? -10.324 -19.487 23.698 1.00 32.47 302 GLY A N 1
ATOM 2382 C CA . GLY A 1 302 ? -11.146 -19.001 22.595 1.00 32.47 302 GLY A CA 1
ATOM 2383 C C . GLY A 1 302 ? -12.618 -19.212 22.918 1.00 32.47 302 GLY A C 1
ATOM 2384 O O . GLY A 1 302 ? -13.003 -20.295 23.346 1.00 32.47 302 GLY A O 1
ATOM 2385 N N . ASN A 1 303 ? -13.421 -18.160 22.769 1.00 37.34 303 ASN A N 1
ATOM 2386 C CA . ASN A 1 303 ? -14.868 -18.149 22.984 1.00 37.34 303 ASN A CA 1
ATOM 2387 C C . ASN A 1 303 ? -15.555 -19.432 22.475 1.00 37.34 303 ASN A C 1
ATOM 2389 O O . ASN A 1 303 ? -15.801 -19.579 21.281 1.00 37.34 303 ASN A O 1
ATOM 2393 N N . ILE A 1 304 ? -15.925 -20.342 23.376 1.00 38.72 304 ILE A N 1
ATOM 2394 C CA . ILE A 1 304 ? -16.936 -21.365 23.096 1.00 38.72 304 ILE A CA 1
ATOM 2395 C C . ILE A 1 304 ? -18.225 -20.820 23.685 1.00 38.72 304 ILE A C 1
ATOM 2397 O O . ILE A 1 304 ? -18.474 -21.093 24.842 1.00 38.72 304 ILE A O 1
ATOM 2401 N N . TYR A 1 305 ? -18.936 -19.981 22.932 1.00 39.88 305 TYR A N 1
ATOM 2402 C CA . TYR A 1 305 ? -20.404 -19.835 22.869 1.00 39.88 305 TYR A CA 1
ATOM 2403 C C . TYR A 1 305 ? -20.678 -18.813 21.754 1.00 39.88 305 TYR A C 1
ATOM 2405 O O . TYR A 1 305 ? -20.892 -17.630 21.987 1.00 39.88 305 TYR A O 1
ATOM 2413 N N . GLY A 1 306 ? -20.525 -19.274 20.512 1.00 35.78 306 GLY A N 1
ATOM 2414 C CA . GLY A 1 306 ? -20.788 -18.507 19.288 1.00 35.78 306 GLY A CA 1
ATOM 2415 C C . GLY A 1 306 ? -21.452 -19.360 18.205 1.00 35.78 306 GLY A C 1
ATOM 2416 O O . GLY A 1 306 ? -21.314 -19.080 17.022 1.00 35.78 306 GLY A O 1
ATOM 2417 N N . MET A 1 307 ? -22.118 -20.446 18.598 1.00 37.38 307 MET A N 1
ATOM 2418 C CA . MET A 1 307 ? -22.883 -21.308 17.700 1.00 37.38 307 MET A CA 1
ATOM 2419 C C . MET A 1 307 ? -24.053 -21.898 18.481 1.00 37.38 307 MET A C 1
ATOM 2421 O O . MET A 1 307 ? -23.941 -23.012 18.980 1.00 37.38 307 MET A O 1
ATOM 2425 N N . ASN A 1 308 ? -25.119 -21.116 18.635 1.00 34.97 308 ASN A N 1
ATOM 2426 C CA . ASN A 1 308 ? -26.516 -21.545 18.569 1.00 34.97 308 ASN A CA 1
ATOM 2427 C C . ASN A 1 308 ? -27.384 -20.279 18.580 1.00 34.97 308 ASN A C 1
ATOM 2429 O O . ASN A 1 308 ? -27.256 -19.448 19.472 1.00 34.97 308 ASN A O 1
ATOM 2433 N N . ASP A 1 309 ? -28.246 -20.138 17.573 1.00 41.59 309 ASP A N 1
ATOM 2434 C CA . ASP A 1 309 ? -29.281 -19.101 17.456 1.00 41.59 309 ASP A CA 1
ATOM 2435 C C . ASP A 1 309 ? -30.419 -19.331 18.481 1.00 41.59 309 ASP A C 1
ATOM 2437 O O . ASP A 1 309 ? -31.594 -19.427 18.123 1.00 41.59 309 ASP A O 1
ATOM 2441 N N . GLU A 1 310 ? -30.082 -19.490 19.761 1.00 45.53 310 GLU A N 1
ATOM 2442 C CA . GLU A 1 310 ? -31.035 -19.455 20.870 1.00 45.53 310 GLU A CA 1
ATOM 2443 C C . GLU A 1 310 ? -30.626 -18.292 21.785 1.00 45.53 310 GLU A C 1
ATOM 2445 O O . GLU A 1 310 ? -29.579 -18.334 22.423 1.00 45.53 310 GLU A O 1
ATOM 2450 N N . ASP A 1 311 ? -31.445 -17.235 21.810 1.00 53.50 311 ASP A N 1
ATOM 2451 C CA . ASP A 1 311 ? -31.234 -15.932 22.473 1.00 53.50 311 ASP A CA 1
ATOM 2452 C C . ASP A 1 311 ? -30.994 -15.972 24.011 1.00 53.50 311 ASP A C 1
ATOM 2454 O O . ASP A 1 311 ? -31.074 -14.934 24.659 1.00 53.50 311 ASP A O 1
ATOM 2458 N N . ASP A 1 312 ? -30.703 -17.125 24.622 1.00 57.25 312 ASP A N 1
ATOM 2459 C CA . ASP A 1 312 ? -30.625 -17.324 26.083 1.00 57.25 312 ASP A CA 1
ATOM 2460 C C . ASP A 1 312 ? -29.208 -17.659 26.613 1.00 57.25 312 ASP A C 1
ATOM 2462 O O . ASP A 1 312 ? -29.031 -17.857 27.822 1.00 57.25 312 ASP A O 1
ATOM 2466 N N . ASP A 1 313 ? -28.181 -17.723 25.757 1.00 60.62 313 ASP A N 1
ATOM 2467 C CA . ASP A 1 313 ? -26.817 -18.045 26.201 1.00 60.62 313 ASP A CA 1
ATOM 2468 C C . ASP A 1 313 ? -26.166 -16.881 26.982 1.00 60.62 313 ASP A C 1
ATOM 2470 O O . ASP A 1 313 ? -26.214 -15.718 26.563 1.00 60.62 313 ASP A O 1
ATOM 2474 N N . PRO A 1 314 ? -25.508 -17.160 28.126 1.00 68.25 314 PRO A N 1
ATOM 2475 C CA . PRO A 1 314 ? -24.909 -16.118 28.941 1.00 68.25 314 PRO A CA 1
ATOM 2476 C C . PRO A 1 314 ? -23.634 -15.573 28.299 1.00 68.25 314 PRO A C 1
ATOM 2478 O O . PRO A 1 314 ? -22.657 -16.299 28.107 1.00 68.25 314 PRO A O 1
ATOM 2481 N N . THR A 1 315 ? -23.601 -14.267 28.040 1.00 75.56 315 THR A N 1
ATOM 2482 C CA . THR A 1 315 ? -22.441 -13.596 27.439 1.00 75.56 315 THR A CA 1
ATOM 2483 C C . THR A 1 315 ? -21.799 -12.607 28.405 1.00 75.56 315 THR A C 1
ATOM 2485 O O . THR A 1 315 ? -22.456 -11.999 29.255 1.00 75.56 315 THR A O 1
ATOM 2488 N N . PHE A 1 316 ? -20.482 -12.444 28.287 1.00 78.88 316 PHE A N 1
ATOM 2489 C CA . PHE A 1 316 ? -19.709 -11.437 29.006 1.00 78.88 316 PHE A CA 1
ATOM 2490 C C . PHE A 1 316 ? -18.681 -10.831 28.056 1.00 78.88 316 PHE A C 1
ATOM 2492 O O . PHE A 1 316 ? -17.894 -11.556 27.459 1.00 78.88 316 PHE A O 1
ATOM 2499 N N . GLN A 1 317 ? -18.703 -9.509 27.919 1.00 76.56 317 GLN A N 1
ATOM 2500 C CA . GLN A 1 317 ? -17.837 -8.750 27.025 1.00 76.56 317 GLN A CA 1
ATOM 2501 C C . GLN A 1 317 ? -17.243 -7.552 27.763 1.00 76.56 317 GLN A C 1
ATOM 2503 O O . GLN A 1 317 ? -17.899 -6.909 28.589 1.00 76.56 317 GLN A O 1
ATOM 2508 N N . VAL A 1 318 ? -16.006 -7.217 27.417 1.00 78.31 318 VAL A N 1
ATOM 2509 C CA . VAL A 1 318 ? -15.276 -6.082 27.976 1.00 78.31 318 VAL A CA 1
ATOM 2510 C C . VAL A 1 318 ? -14.859 -5.146 26.846 1.00 78.31 318 VAL A C 1
ATOM 2512 O O . VAL A 1 318 ? -14.089 -5.528 25.957 1.00 78.31 318 VAL A O 1
ATOM 2515 N N . ALA A 1 319 ? -15.314 -3.898 26.927 1.00 74.12 319 ALA A N 1
ATOM 2516 C CA . ALA A 1 319 ? -14.977 -2.812 26.007 1.00 74.12 319 ALA A CA 1
ATOM 2517 C C . ALA A 1 319 ? -14.497 -1.570 26.773 1.00 74.12 319 ALA A C 1
ATOM 2519 O O . ALA A 1 319 ? -14.646 -1.485 27.992 1.00 74.12 319 ALA A O 1
ATOM 2520 N N . VAL A 1 320 ? -13.928 -0.596 26.065 1.00 76.88 320 VAL A N 1
ATOM 2521 C CA . VAL A 1 320 ? -13.509 0.694 26.630 1.00 76.88 320 VAL A CA 1
ATOM 2522 C C . VAL A 1 320 ? -14.278 1.804 25.924 1.00 76.88 320 VAL A C 1
ATOM 2524 O O . VAL A 1 320 ? -14.371 1.802 24.701 1.00 76.88 320 VAL A O 1
ATOM 2527 N N . ILE A 1 321 ? -14.820 2.744 26.697 1.00 78.44 321 ILE A N 1
ATOM 2528 C CA . ILE A 1 321 ? -15.444 3.973 26.186 1.00 78.44 321 ILE A CA 1
ATOM 2529 C C . ILE A 1 321 ? -14.655 5.183 26.664 1.00 78.44 321 ILE A C 1
ATOM 2531 O O . ILE A 1 321 ? -14.072 5.143 27.752 1.00 78.44 321 ILE A O 1
ATOM 2535 N N . ASN A 1 322 ? -14.604 6.254 25.875 1.00 79.38 322 ASN A N 1
ATOM 2536 C CA . ASN A 1 322 ? -13.797 7.420 26.219 1.00 79.38 322 ASN A CA 1
ATOM 2537 C C . ASN A 1 322 ? -14.359 8.747 25.688 1.00 79.38 322 ASN A C 1
ATOM 2539 O O . ASN A 1 322 ? -15.273 8.783 24.873 1.00 79.38 322 ASN A O 1
ATOM 2543 N N . THR A 1 323 ? -13.798 9.854 26.181 1.00 75.94 323 THR A N 1
ATOM 2544 C CA . THR A 1 323 ? -14.252 11.223 25.868 1.00 75.94 323 THR A CA 1
ATOM 2545 C C . THR A 1 323 ? -13.978 11.705 24.446 1.00 75.94 323 THR A C 1
ATOM 2547 O O . THR A 1 323 ? -14.454 12.780 24.092 1.00 75.94 323 THR A O 1
ATOM 2550 N N . GLU A 1 324 ? -13.133 11.012 23.687 1.00 71.56 324 GLU A N 1
ATOM 2551 C CA . GLU A 1 324 ? -12.746 11.409 22.327 1.00 71.56 324 GLU A CA 1
ATOM 2552 C C . GLU A 1 324 ? -13.525 10.614 21.272 1.00 71.56 324 GLU A C 1
ATOM 2554 O O . GLU A 1 324 ? -14.030 11.211 20.326 1.00 71.56 324 GLU A O 1
ATOM 2559 N N . ASP A 1 325 ? -13.690 9.305 21.474 1.00 66.12 325 ASP A N 1
ATOM 2560 C CA . ASP A 1 325 ? -14.259 8.393 20.474 1.00 66.12 325 ASP A CA 1
ATOM 2561 C C . ASP A 1 325 ? -15.764 8.117 20.682 1.00 66.12 325 ASP A C 1
ATOM 2563 O O . ASP A 1 325 ? -16.424 7.577 19.796 1.00 66.12 325 ASP A O 1
ATOM 2567 N N . ASN A 1 326 ? -16.335 8.473 21.841 1.00 76.75 326 ASN A N 1
ATOM 2568 C CA . ASN A 1 326 ? -17.744 8.224 22.174 1.00 76.75 326 ASN A CA 1
ATOM 2569 C C . ASN A 1 326 ? -18.450 9.519 22.601 1.00 76.75 326 ASN A C 1
ATOM 2571 O O . ASN A 1 326 ? -18.264 10.013 23.714 1.00 76.75 326 ASN A O 1
ATOM 2575 N N . THR A 1 327 ? -19.292 10.068 21.721 1.00 71.25 327 THR A N 1
ATOM 2576 C CA . THR A 1 327 ? -19.979 11.360 21.923 1.00 71.25 327 THR A CA 1
ATOM 2577 C C . THR A 1 327 ? -20.990 11.361 23.071 1.00 71.25 327 THR A C 1
ATOM 2579 O O . THR A 1 327 ? -21.331 12.416 23.601 1.00 71.25 327 THR A O 1
ATOM 2582 N N . ASP A 1 328 ? -21.495 10.190 23.447 1.00 77.19 328 ASP A N 1
ATOM 2583 C CA . ASP A 1 328 ? -22.464 9.968 24.519 1.00 77.19 328 ASP A CA 1
ATOM 2584 C C . ASP A 1 328 ? -21.810 9.720 25.893 1.00 77.19 328 ASP A C 1
ATOM 2586 O O . ASP A 1 328 ? -22.484 9.779 26.928 1.00 77.19 328 ASP A O 1
ATOM 2590 N N . TYR A 1 329 ? -20.492 9.502 25.944 1.00 79.25 329 TYR A N 1
ATOM 2591 C CA . TYR A 1 329 ? -19.774 9.288 27.196 1.00 79.25 329 TYR A CA 1
ATOM 2592 C C . TYR A 1 329 ? -19.625 10.589 27.997 1.00 79.25 329 TYR A C 1
ATOM 2594 O O . TYR A 1 329 ? -19.054 11.580 27.541 1.00 79.25 329 TYR A O 1
ATOM 2602 N N . THR A 1 330 ? -20.090 10.571 29.249 1.00 82.69 330 THR A N 1
ATOM 2603 C CA . THR A 1 330 ? -19.915 11.684 30.190 1.00 82.69 330 THR A CA 1
ATOM 2604 C C . THR A 1 330 ? -19.000 11.273 31.347 1.00 82.69 330 THR A C 1
ATOM 2606 O O . THR A 1 330 ? -19.384 10.405 32.134 1.00 82.69 330 THR A O 1
ATOM 2609 N N . PRO A 1 331 ? -17.838 11.931 31.516 1.00 83.06 331 PRO A N 1
ATOM 2610 C CA . PRO A 1 331 ? -16.949 11.731 32.654 1.00 83.06 331 PRO A CA 1
ATOM 2611 C C . PRO A 1 331 ? -17.625 11.788 34.031 1.00 83.06 331 PRO A C 1
ATOM 2613 O O . PRO A 1 331 ? -18.440 12.689 34.283 1.00 83.06 331 PRO A O 1
ATOM 2616 N N . PRO A 1 332 ? -17.257 10.907 34.982 1.00 83.81 332 PRO A N 1
ATOM 2617 C CA . PRO A 1 332 ? -17.700 11.007 36.364 1.00 83.81 332 PRO A CA 1
ATOM 2618 C C . PRO A 1 332 ? -17.327 12.354 36.996 1.00 83.81 332 PRO A C 1
ATOM 2620 O O . PRO A 1 332 ? -16.266 12.933 36.754 1.00 83.81 332 PRO A O 1
ATOM 2623 N N . LYS A 1 333 ? -18.194 12.862 37.879 1.00 84.06 333 LYS A N 1
ATOM 2624 C CA . LYS A 1 333 ? -17.969 14.154 38.544 1.00 84.06 333 LYS A CA 1
ATOM 2625 C C . LYS A 1 333 ? -16.642 14.162 39.306 1.00 84.06 333 LYS A C 1
ATOM 2627 O O . LYS A 1 333 ? -16.437 13.364 40.213 1.00 84.06 333 LYS A O 1
ATOM 2632 N N . GLY A 1 334 ? -15.792 15.138 38.995 1.00 80.38 334 GLY A N 1
ATOM 2633 C CA . GLY A 1 334 ? -14.508 15.345 39.673 1.00 80.38 334 GLY A CA 1
ATOM 2634 C C . GLY A 1 334 ? -13.342 14.558 39.075 1.00 80.38 334 GLY A C 1
ATOM 2635 O O . GLY A 1 334 ? -12.202 14.860 39.417 1.00 80.38 334 GLY A O 1
ATOM 2636 N N . VAL A 1 335 ? -13.606 13.631 38.151 1.00 77.00 335 VAL A N 1
ATOM 2637 C CA . VAL A 1 335 ? -12.575 12.979 37.344 1.00 77.00 335 VAL A CA 1
ATOM 2638 C C . VAL A 1 335 ? -12.337 13.829 36.108 1.00 77.00 335 VAL A C 1
ATOM 2640 O O . VAL A 1 335 ? -13.263 14.384 35.514 1.00 77.00 335 VAL A O 1
ATOM 2643 N N . LYS A 1 336 ? -11.064 14.041 35.803 1.00 72.75 336 LYS A N 1
ATOM 2644 C CA . LYS A 1 336 ? -10.623 14.720 34.597 1.00 72.75 336 LYS A CA 1
ATOM 2645 C C . LYS A 1 336 ? -9.294 14.096 34.198 1.00 72.75 336 LYS A C 1
ATOM 2647 O O . LYS A 1 336 ? -8.486 13.819 35.083 1.00 72.75 336 LYS A O 1
ATOM 2652 N N . GLY A 1 337 ? -9.045 13.951 32.900 1.00 71.00 337 GLY A N 1
ATOM 2653 C CA . GLY A 1 337 ? -7.748 13.486 32.407 1.00 71.00 337 GLY A CA 1
ATOM 2654 C C . GLY A 1 337 ? -6.579 14.316 32.948 1.00 71.00 337 GLY A C 1
ATOM 2655 O O . GLY A 1 337 ? -6.751 15.496 33.307 1.00 71.00 337 GLY A O 1
ATOM 2656 N N . GLU A 1 338 ? -5.402 13.696 33.017 1.00 76.69 338 GLU A N 1
ATOM 2657 C CA . GLU A 1 338 ? -4.167 14.389 33.382 1.00 76.69 338 GLU A CA 1
ATOM 2658 C C . GLU A 1 338 ? -3.951 15.594 32.474 1.00 76.69 338 GLU A C 1
ATOM 2660 O O . GLU A 1 338 ? -4.227 15.546 31.277 1.00 76.69 338 GLU A O 1
ATOM 2665 N N . TYR A 1 339 ? -3.530 16.702 33.078 1.00 78.25 339 TYR A N 1
ATOM 2666 C CA . TYR A 1 339 ? -3.248 17.930 32.353 1.00 78.25 339 TYR A CA 1
ATOM 2667 C C . TYR A 1 339 ? -1.741 18.112 32.266 1.00 78.25 339 TYR A C 1
ATOM 2669 O O . TYR A 1 339 ? -1.095 18.442 33.266 1.00 78.25 339 TYR A O 1
ATOM 2677 N N . ASP A 1 340 ? -1.208 17.903 31.073 1.00 73.25 340 ASP A N 1
ATOM 2678 C CA . ASP A 1 340 ? 0.150 18.268 30.730 1.00 73.25 340 ASP A CA 1
ATOM 2679 C C . ASP A 1 340 ? 0.226 19.795 30.596 1.00 73.25 340 ASP A C 1
ATOM 2681 O O . ASP A 1 340 ? -0.341 20.400 29.687 1.00 73.25 340 ASP A O 1
ATOM 2685 N N . ARG A 1 341 ? 0.920 20.435 31.543 1.00 72.06 341 ARG A N 1
ATOM 2686 C CA . ARG A 1 341 ? 1.085 21.896 31.573 1.00 72.06 341 ARG A CA 1
ATOM 2687 C C . ARG A 1 341 ? 2.080 22.415 30.539 1.00 72.06 341 ARG A C 1
ATOM 2689 O O . ARG A 1 341 ? 2.045 23.607 30.266 1.00 72.06 341 ARG A O 1
ATOM 2696 N N . LEU A 1 342 ? 2.989 21.572 30.048 1.00 73.31 342 LEU A N 1
ATOM 2697 C CA . LEU A 1 342 ? 4.007 21.957 29.068 1.00 73.31 342 LEU A CA 1
ATOM 2698 C C . LEU A 1 342 ? 3.390 22.087 27.681 1.00 73.31 342 LEU A C 1
ATOM 2700 O O . LEU A 1 342 ? 3.667 23.050 26.976 1.00 73.31 342 LEU A O 1
ATOM 2704 N N . ASN A 1 343 ? 2.525 21.137 27.341 1.00 63.25 343 ASN A N 1
ATOM 2705 C CA . ASN A 1 343 ? 1.886 21.066 26.034 1.00 63.25 343 ASN A CA 1
ATOM 2706 C C . ASN A 1 343 ? 0.422 21.566 26.051 1.00 63.25 343 ASN A C 1
ATOM 2708 O O . ASN A 1 343 ? -0.261 21.501 25.038 1.00 63.25 343 ASN A O 1
ATOM 2712 N N . GLU A 1 344 ? -0.075 22.029 27.207 1.00 73.25 344 GLU A N 1
ATOM 2713 C CA . GLU A 1 344 ? -1.470 22.457 27.447 1.00 73.25 344 GLU A CA 1
ATOM 2714 C C . GLU A 1 344 ? -2.532 21.401 27.069 1.00 73.25 344 GLU A C 1
ATOM 2716 O O . GLU A 1 344 ? -3.704 21.697 26.818 1.00 73.25 344 GLU A O 1
ATOM 2721 N N . ILE A 1 345 ? -2.131 20.129 27.100 1.00 66.88 345 ILE A N 1
ATOM 2722 C CA . ILE A 1 345 ? -2.946 18.980 26.708 1.00 66.88 345 ILE A CA 1
ATOM 2723 C C . ILE A 1 345 ? -3.640 18.422 27.938 1.00 66.88 345 ILE A C 1
ATOM 2725 O O . ILE A 1 345 ? -3.023 18.214 28.980 1.00 66.88 345 ILE A O 1
ATOM 2729 N N . ARG A 1 346 ? -4.918 18.071 27.809 1.00 73.00 346 ARG A N 1
ATOM 2730 C CA . ARG A 1 346 ? -5.568 17.162 28.755 1.00 73.00 346 ARG A CA 1
ATOM 2731 C C . ARG A 1 346 ? -5.775 15.797 28.116 1.00 73.00 346 ARG A C 1
ATOM 2733 O O . ARG A 1 346 ? -6.569 15.715 27.180 1.00 73.00 346 ARG A O 1
ATOM 2740 N N . SER A 1 347 ? -5.150 14.765 28.676 1.00 73.50 347 SER A N 1
ATOM 2741 C CA . SER A 1 347 ? -5.280 13.370 28.248 1.00 73.50 347 SER A CA 1
ATOM 2742 C C . SER A 1 347 ? -6.740 12.921 28.172 1.00 73.50 347 SER A C 1
ATOM 2744 O O . SER A 1 347 ? -7.592 13.415 28.926 1.00 73.50 347 SER A O 1
ATOM 2746 N N . LYS A 1 348 ? -7.025 11.970 27.274 1.00 76.62 348 LYS A N 1
ATOM 2747 C CA . LYS A 1 348 ? -8.345 11.339 27.194 1.00 76.62 348 LYS A CA 1
ATOM 2748 C C . LYS A 1 348 ? -8.676 10.631 28.503 1.00 76.62 348 LYS A C 1
ATOM 2750 O O . LYS A 1 348 ? -7.805 10.059 29.158 1.00 76.62 348 LYS A O 1
ATOM 2755 N N . GLU A 1 349 ? -9.943 10.689 28.886 1.00 81.38 349 GLU A N 1
ATOM 2756 C CA . GLU A 1 349 ? -10.461 9.896 29.993 1.00 81.38 349 GLU A CA 1
ATOM 2757 C C . GLU A 1 349 ? -11.235 8.716 29.423 1.00 81.38 349 GLU A C 1
ATOM 2759 O O . GLU A 1 349 ? -12.030 8.887 28.499 1.00 81.38 349 GLU A O 1
ATOM 2764 N N . GLN A 1 350 ? -11.002 7.538 29.990 1.00 79.88 350 GLN A N 1
ATOM 2765 C CA . GLN A 1 350 ? -11.619 6.296 29.557 1.00 79.88 350 GLN A CA 1
ATOM 2766 C C . GLN A 1 350 ? -12.230 5.539 30.736 1.00 79.88 350 GLN A C 1
ATOM 2768 O O . GLN A 1 350 ? -11.719 5.596 31.856 1.00 79.88 350 GLN A O 1
ATOM 2773 N N . SER A 1 351 ? -13.305 4.809 30.458 1.00 83.62 351 SER A N 1
ATOM 2774 C CA . SER A 1 351 ? -13.984 3.910 31.386 1.00 83.62 351 SER A CA 1
ATOM 2775 C C . SER A 1 351 ? -14.089 2.510 30.794 1.00 83.62 351 SER A C 1
ATOM 2777 O O . SER A 1 351 ? -14.225 2.336 29.583 1.00 83.62 351 SER A O 1
ATOM 2779 N N . LEU A 1 352 ? -14.053 1.506 31.669 1.00 83.88 352 LEU A N 1
ATOM 2780 C CA . LEU A 1 352 ? -14.282 0.117 31.294 1.00 83.88 352 LEU A CA 1
ATOM 2781 C C . LEU A 1 352 ? -15.787 -0.165 31.241 1.00 83.88 352 LEU A C 1
ATOM 2783 O O . LEU A 1 352 ? -16.507 0.117 32.200 1.00 83.88 352 LEU A O 1
ATOM 2787 N N . VAL A 1 353 ? -16.246 -0.764 30.149 1.00 82.00 353 VAL A N 1
ATOM 2788 C CA . VAL A 1 353 ? -17.607 -1.276 29.998 1.00 82.00 353 VAL A CA 1
ATOM 2789 C C . VAL A 1 353 ? -17.578 -2.783 30.179 1.00 82.00 353 VAL A C 1
ATOM 2791 O O . VAL A 1 353 ? -16.968 -3.500 29.389 1.00 82.00 353 VAL A O 1
ATOM 2794 N N . LEU A 1 354 ? -18.259 -3.251 31.223 1.00 84.06 354 LEU A N 1
ATOM 2795 C CA . LEU A 1 354 ? -18.534 -4.663 31.463 1.00 84.06 354 LEU A CA 1
ATOM 2796 C C . LEU A 1 354 ? -19.961 -4.945 30.992 1.00 84.06 354 LEU A C 1
ATOM 2798 O O . LEU A 1 354 ? -20.919 -4.602 31.687 1.00 84.06 354 LEU A O 1
ATOM 2802 N N . LYS A 1 355 ? -20.103 -5.518 29.797 1.00 80.81 355 LYS A N 1
ATOM 2803 C CA . LYS A 1 355 ? -21.400 -5.882 29.223 1.00 80.81 355 LYS A CA 1
ATOM 2804 C C . LYS A 1 355 ? -21.661 -7.355 29.506 1.00 80.81 355 LYS A C 1
ATOM 2806 O O . LYS A 1 355 ? -20.812 -8.198 29.240 1.00 80.81 355 LYS A O 1
ATOM 2811 N N . PHE A 1 356 ? -22.827 -7.661 30.051 1.00 83.81 356 PHE A N 1
ATOM 2812 C CA . PHE A 1 356 ? -23.273 -9.027 30.283 1.00 83.81 356 PHE A CA 1
ATOM 2813 C C . PHE A 1 356 ? -24.697 -9.183 29.769 1.00 83.81 356 PHE A C 1
ATOM 2815 O O . PHE A 1 356 ? -25.495 -8.252 29.894 1.00 83.81 356 PHE A O 1
ATOM 2822 N N . ASP A 1 357 ? -24.996 -10.351 29.218 1.00 77.62 357 ASP A N 1
ATOM 2823 C CA . ASP A 1 357 ? -26.341 -10.734 28.802 1.00 77.62 357 ASP A CA 1
ATOM 2824 C C . ASP A 1 357 ? -26.669 -12.123 29.345 1.00 77.62 357 ASP A C 1
ATOM 2826 O O . ASP A 1 357 ? -25.768 -12.950 29.482 1.00 77.62 357 ASP A O 1
ATOM 2830 N N . HIS A 1 358 ? -27.921 -12.340 29.747 1.00 79.06 358 HIS A N 1
ATOM 2831 C CA . HIS A 1 358 ? -28.408 -13.602 30.331 1.00 79.06 358 HIS A CA 1
ATOM 2832 C C . HIS A 1 358 ? -27.527 -14.219 31.448 1.00 79.06 358 HIS A C 1
ATOM 2834 O O . HIS A 1 358 ? -27.564 -15.423 31.695 1.00 79.06 358 HIS A O 1
ATOM 2840 N N . LEU A 1 359 ? -26.755 -13.403 32.190 1.00 76.69 359 LEU A N 1
ATOM 2841 C CA . LEU A 1 359 ? -25.833 -13.883 33.229 1.00 76.69 359 LEU A CA 1
ATOM 2842 C C . LEU A 1 359 ? -26.594 -14.602 34.372 1.00 76.69 359 LEU A C 1
ATOM 2844 O O . LEU A 1 359 ? -27.384 -13.957 35.074 1.00 76.69 359 LEU A O 1
ATOM 2848 N N . PRO A 1 360 ? -26.350 -15.906 34.628 1.00 75.12 360 PRO A N 1
ATOM 2849 C CA . PRO A 1 360 ? -27.117 -16.673 35.602 1.00 75.12 360 PRO A CA 1
ATOM 2850 C C . PRO A 1 360 ? -26.933 -16.173 37.035 1.00 75.12 360 PRO A C 1
ATOM 2852 O O . PRO A 1 360 ? -25.908 -15.597 37.409 1.00 75.12 360 PRO A O 1
ATOM 2855 N N . SER A 1 361 ? -27.912 -16.460 37.897 1.00 76.38 361 SER A N 1
ATOM 2856 C CA . SER A 1 361 ? -27.798 -16.125 39.319 1.00 76.38 361 SER A CA 1
ATOM 2857 C C . SER A 1 361 ? -26.555 -16.779 39.929 1.00 76.38 361 SER A C 1
ATOM 2859 O O . SER A 1 361 ? -26.372 -17.990 39.822 1.00 76.38 361 SER A O 1
ATOM 2861 N N . LYS A 1 362 ? -25.733 -15.974 40.617 1.00 78.12 362 LYS A N 1
ATOM 2862 C CA . LYS A 1 362 ? -24.450 -16.365 41.237 1.00 78.12 362 LYS A CA 1
ATOM 2863 C C . LYS A 1 362 ? -23.329 -16.717 40.246 1.00 78.12 362 LYS A C 1
ATOM 2865 O O . LYS A 1 362 ? -22.271 -17.153 40.698 1.00 78.12 362 LYS A O 1
ATOM 2870 N N . ALA A 1 363 ? -23.526 -16.504 38.948 1.00 78.56 363 ALA A N 1
ATOM 2871 C CA . ALA A 1 363 ? -22.434 -16.479 37.988 1.00 78.56 363 ALA A CA 1
ATOM 2872 C C . ALA A 1 363 ? -21.706 -15.122 38.029 1.00 78.56 363 ALA A C 1
ATOM 2874 O O . ALA A 1 363 ? -22.284 -14.097 38.390 1.00 78.56 363 ALA A O 1
ATOM 2875 N N . THR A 1 364 ? -20.420 -15.125 37.691 1.00 81.31 364 THR A N 1
ATOM 2876 C CA . THR A 1 364 ? -19.515 -13.972 37.756 1.00 81.31 364 THR A CA 1
ATOM 2877 C C . THR A 1 364 ? -18.719 -13.885 36.462 1.00 81.31 364 THR A C 1
ATOM 2879 O O . THR A 1 364 ? -17.945 -14.790 36.178 1.00 81.31 364 THR A O 1
ATOM 2882 N N . GLY A 1 365 ? -18.870 -12.806 35.694 1.00 82.56 365 GLY A N 1
ATOM 2883 C CA . GLY A 1 365 ? -17.952 -12.494 34.594 1.00 82.56 365 GLY A CA 1
ATOM 2884 C C . GLY A 1 365 ? -16.623 -11.970 35.137 1.00 82.56 365 GLY A C 1
ATOM 2885 O O . GLY A 1 365 ? -16.617 -11.120 36.031 1.00 82.56 365 GLY A O 1
ATOM 2886 N N . ILE A 1 366 ? -15.503 -12.488 34.639 1.00 82.75 366 ILE A N 1
ATOM 2887 C CA . ILE A 1 366 ? -14.163 -12.122 35.105 1.00 82.75 366 ILE A CA 1
ATOM 2888 C C . ILE A 1 366 ? -13.395 -11.453 33.964 1.00 82.75 366 ILE A C 1
ATOM 2890 O O . ILE A 1 366 ? -13.295 -11.996 32.867 1.00 82.75 366 ILE A O 1
ATOM 2894 N N . ALA A 1 367 ? -12.814 -10.287 34.250 1.00 83.25 367 ALA A N 1
ATOM 2895 C CA . ALA A 1 367 ? -11.868 -9.598 33.382 1.00 83.25 367 ALA A CA 1
ATOM 2896 C C . ALA A 1 367 ? -10.536 -9.403 34.119 1.00 83.25 367 ALA A C 1
ATOM 2898 O O . ALA A 1 367 ? -10.532 -9.059 35.304 1.00 83.25 367 ALA A O 1
ATOM 2899 N N . GLN A 1 368 ? -9.413 -9.604 33.435 1.00 82.44 368 GLN A N 1
ATOM 2900 C CA . GLN A 1 368 ? -8.073 -9.516 34.010 1.00 82.44 368 GLN A CA 1
ATOM 2901 C C . GLN A 1 368 ? -7.190 -8.573 33.192 1.00 82.44 368 GLN A C 1
ATOM 2903 O O . GLN A 1 368 ? -7.115 -8.687 31.977 1.00 82.44 368 GLN A O 1
ATOM 2908 N N . LYS A 1 369 ? -6.470 -7.675 33.867 1.00 83.25 369 LYS A N 1
ATOM 2909 C CA . LYS A 1 369 ? -5.382 -6.892 33.273 1.00 83.25 369 LYS A CA 1
ATOM 2910 C C . LYS A 1 369 ? -4.079 -7.256 33.972 1.00 83.25 369 LYS A C 1
ATOM 2912 O O . LYS A 1 369 ? -3.996 -7.188 35.199 1.00 83.25 369 LYS A O 1
ATOM 2917 N N . THR A 1 370 ? -3.068 -7.633 33.201 1.00 77.06 370 THR A N 1
ATOM 2918 C CA . THR A 1 370 ? -1.722 -7.883 33.728 1.00 77.06 370 THR A CA 1
ATOM 2919 C C . THR A 1 370 ? -0.953 -6.568 33.760 1.00 77.06 370 THR A C 1
ATOM 2921 O O . THR A 1 370 ? -0.856 -5.872 32.753 1.00 77.06 370 THR A O 1
ATOM 2924 N N . LEU A 1 371 ? -0.437 -6.202 34.933 1.00 73.94 371 LEU A N 1
ATOM 2925 C CA . LEU A 1 371 ? 0.398 -5.016 35.111 1.00 73.94 371 LEU A CA 1
ATOM 2926 C C . LEU A 1 371 ? 1.862 -5.452 35.075 1.00 73.94 371 LEU A C 1
ATOM 2928 O O . LEU A 1 371 ? 2.288 -6.229 35.929 1.00 73.94 371 LEU A O 1
ATOM 2932 N N . TYR A 1 372 ? 2.616 -4.960 34.098 1.00 65.88 372 TYR A N 1
ATOM 2933 C CA . TYR A 1 372 ? 4.065 -5.129 34.059 1.00 65.88 372 TYR A CA 1
ATOM 2934 C C . TYR A 1 372 ? 4.712 -3.995 34.862 1.00 65.88 372 TYR A C 1
ATOM 2936 O O . TYR A 1 372 ? 4.353 -2.830 34.689 1.00 65.88 372 TYR A O 1
ATOM 2944 N N . THR A 1 373 ? 5.599 -4.354 35.790 1.00 38.53 373 THR A N 1
ATOM 2945 C CA . THR A 1 373 ? 6.381 -3.420 36.622 1.00 38.53 373 THR A CA 1
ATOM 2946 C C . THR A 1 373 ? 7.771 -3.204 36.077 1.00 38.53 373 THR A C 1
ATOM 2948 O O . THR A 1 373 ? 8.373 -4.229 35.676 1.00 38.53 373 THR A O 1
#